Protein AF-A0A0C5BPY1-F1 (afdb_monomer)

Structure (mmCIF, N/CA/C/O backbone):
data_AF-A0A0C5BPY1-F1
#
_entry.id   AF-A0A0C5BPY1-F1
#
loop_
_atom_site.group_PDB
_atom_site.id
_atom_site.type_symbol
_atom_site.label_atom_id
_atom_site.label_alt_id
_atom_site.label_comp_id
_atom_site.label_asym_id
_atom_site.label_entity_id
_atom_site.label_seq_id
_atom_site.pdbx_PDB_ins_code
_atom_site.Cartn_x
_atom_site.Cartn_y
_atom_site.Cartn_z
_atom_site.occupancy
_atom_site.B_iso_or_equiv
_atom_site.auth_seq_id
_atom_site.auth_comp_id
_atom_site.auth_asym_id
_atom_site.auth_atom_id
_atom_site.pdbx_PDB_model_num
ATOM 1 N N . MET A 1 1 ? -47.887 46.475 10.737 1.00 38.59 1 MET A N 1
ATOM 2 C CA . MET A 1 1 ? -47.738 45.071 10.310 1.00 38.59 1 MET A CA 1
ATOM 3 C C . MET A 1 1 ? -46.707 45.060 9.201 1.00 38.59 1 MET A C 1
ATOM 5 O O . MET A 1 1 ? -46.995 45.594 8.141 1.00 38.59 1 MET A O 1
ATOM 9 N N . ALA A 1 2 ? -45.508 44.557 9.476 1.00 31.58 2 ALA A N 1
ATOM 10 C CA . ALA A 1 2 ? -44.483 44.306 8.471 1.00 31.58 2 ALA A CA 1
ATOM 11 C C . ALA A 1 2 ? -44.127 42.822 8.598 1.00 31.58 2 ALA A C 1
ATOM 13 O O . ALA A 1 2 ? -43.714 42.392 9.674 1.00 31.58 2 ALA A O 1
ATOM 14 N N . LEU A 1 3 ? -44.407 42.041 7.552 1.00 34.41 3 LEU A N 1
ATOM 15 C CA . LEU A 1 3 ? -43.978 40.650 7.454 1.00 34.41 3 LEU A CA 1
ATOM 16 C C . LEU A 1 3 ? -42.516 40.640 7.002 1.00 34.41 3 LEU A C 1
ATOM 18 O O . LEU A 1 3 ? -42.200 41.156 5.934 1.00 34.41 3 LEU A O 1
ATOM 22 N N . SER A 1 4 ? -41.654 40.059 7.832 1.00 26.66 4 SER A N 1
ATOM 23 C CA . SER A 1 4 ? -40.285 39.687 7.483 1.00 26.66 4 SER A CA 1
ATOM 24 C C . SER A 1 4 ? -40.330 38.291 6.860 1.00 26.66 4 SER A C 1
ATOM 26 O O . SER A 1 4 ? -40.729 37.345 7.538 1.00 26.66 4 SER A O 1
ATOM 28 N N . LEU A 1 5 ? -39.994 38.166 5.573 1.00 32.81 5 LEU A N 1
ATOM 29 C CA . LEU A 1 5 ? -39.739 36.870 4.941 1.00 32.81 5 LEU A CA 1
ATOM 30 C C . LEU A 1 5 ? -38.282 36.486 5.221 1.00 32.81 5 LEU A C 1
ATOM 32 O O . LEU A 1 5 ? -37.370 37.124 4.704 1.00 32.81 5 LEU A O 1
ATOM 36 N N . MET A 1 6 ? -38.076 35.444 6.025 1.00 31.25 6 MET A N 1
ATOM 37 C CA . MET A 1 6 ? -36.808 34.719 6.081 1.00 31.25 6 MET A CA 1
ATOM 38 C C . MET A 1 6 ? -36.801 33.696 4.944 1.00 31.25 6 MET A C 1
ATOM 40 O O . MET A 1 6 ? -37.563 32.733 4.975 1.00 31.25 6 MET A O 1
ATOM 44 N N . PHE A 1 7 ? -35.959 33.925 3.939 1.00 30.78 7 PHE A N 1
ATOM 45 C CA . PHE A 1 7 ? -35.533 32.883 3.013 1.00 30.78 7 PHE A CA 1
ATOM 46 C C . PHE A 1 7 ? -34.360 32.150 3.664 1.00 30.78 7 PHE A C 1
ATOM 48 O O . PHE A 1 7 ? -33.300 32.735 3.867 1.00 30.78 7 PHE A O 1
ATOM 55 N N . SER A 1 8 ? -34.579 30.893 4.035 1.00 26.50 8 SER A N 1
ATOM 56 C CA . SER A 1 8 ? -33.517 29.939 4.345 1.00 26.50 8 SER A CA 1
ATOM 57 C C . SER A 1 8 ? -33.276 29.150 3.065 1.00 26.50 8 SER A C 1
ATOM 59 O O . SER A 1 8 ? -34.179 28.461 2.591 1.00 26.50 8 SER A O 1
ATOM 61 N N . PHE A 1 9 ? -32.101 29.330 2.471 1.00 28.27 9 PHE A N 1
ATOM 62 C CA . PHE A 1 9 ? -31.592 28.418 1.455 1.00 28.27 9 PHE A CA 1
ATOM 63 C C . PHE A 1 9 ? -30.786 27.333 2.179 1.00 28.27 9 PHE A C 1
ATOM 65 O O . PHE A 1 9 ? -29.985 27.687 3.048 1.00 28.27 9 PHE A O 1
ATOM 72 N N . PRO A 1 10 ? -31.000 26.042 1.882 1.00 35.25 10 PRO A N 1
ATOM 73 C CA . PRO A 1 10 ? -30.037 25.018 2.248 1.00 35.25 10 PRO A CA 1
ATOM 74 C C . PRO A 1 10 ? -28.766 25.270 1.432 1.00 35.25 10 PRO A C 1
ATOM 76 O O . PRO A 1 10 ? -28.811 25.312 0.204 1.00 35.25 10 PRO A O 1
ATOM 79 N N . VAL A 1 11 ? -27.661 25.514 2.129 1.00 33.50 11 VAL A N 1
ATOM 80 C CA . VAL A 1 11 ? -26.322 25.425 1.549 1.00 33.50 11 VAL A CA 1
ATOM 81 C C . VAL A 1 11 ? -26.076 23.932 1.358 1.00 33.50 11 VAL A C 1
ATOM 83 O O . VAL A 1 11 ? -26.090 23.187 2.336 1.00 33.50 11 VAL A O 1
ATOM 86 N N . ALA A 1 12 ? -25.994 23.493 0.105 1.00 34.47 12 ALA A N 1
ATOM 87 C CA . ALA A 1 12 ? -25.448 22.188 -0.227 1.00 34.47 12 ALA A CA 1
ATOM 88 C C . ALA A 1 12 ? -23.932 22.305 -0.049 1.00 34.47 12 ALA A C 1
ATOM 90 O O . ALA A 1 12 ? -23.324 23.183 -0.658 1.00 34.47 12 ALA A O 1
ATOM 91 N N . PHE A 1 13 ? -23.372 21.501 0.848 1.00 32.28 13 PHE A N 1
ATOM 92 C CA . PHE A 1 13 ? -21.936 21.276 0.913 1.00 32.28 13 PHE A CA 1
ATOM 93 C C . PHE A 1 13 ? -21.624 20.340 -0.255 1.00 32.28 13 PHE A C 1
ATOM 95 O O . PHE A 1 13 ? -22.200 19.256 -0.333 1.00 32.28 13 PHE A O 1
ATOM 102 N N . ALA A 1 14 ? -20.874 20.839 -1.233 1.00 40.19 14 ALA A N 1
ATOM 103 C CA . ALA A 1 14 ? -20.184 19.991 -2.186 1.00 40.19 14 ALA A CA 1
ATOM 104 C C . ALA A 1 14 ? -18.880 19.616 -1.481 1.00 40.19 14 ALA A C 1
ATOM 106 O O . ALA A 1 14 ? -18.061 20.496 -1.229 1.00 40.19 14 ALA A O 1
ATOM 107 N N . ASP A 1 15 ? -18.773 18.366 -1.047 1.00 42.47 15 ASP A N 1
ATOM 108 C CA . ASP A 1 15 ? -17.532 17.811 -0.516 1.00 42.47 15 ASP A CA 1
ATOM 109 C C . ASP A 1 15 ? -16.604 17.580 -1.718 1.00 42.47 15 ASP A C 1
ATOM 111 O O . ASP A 1 15 ? -16.732 16.588 -2.427 1.00 42.47 15 ASP A O 1
ATOM 115 N N . SER A 1 16 ? -15.756 18.566 -2.010 1.00 46.69 16 SER A N 1
ATOM 116 C CA . SER A 1 16 ? -14.678 18.491 -3.003 1.00 46.69 16 SER A CA 1
ATOM 117 C C . SER A 1 16 ? -13.394 18.886 -2.282 1.00 46.69 16 SER A C 1
ATOM 119 O O . SER A 1 16 ? -12.897 19.996 -2.431 1.00 46.69 16 SER A O 1
ATOM 121 N N . ASP A 1 17 ? -12.927 18.008 -1.393 1.00 58.78 17 ASP A N 1
ATOM 122 C CA . ASP A 1 17 ? -11.693 18.192 -0.614 1.00 58.78 17 ASP A CA 1
ATOM 123 C C . ASP A 1 17 ? -10.445 17.744 -1.411 1.00 58.78 17 ASP A C 1
ATOM 125 O O . ASP A 1 17 ? -9.445 17.319 -0.830 1.00 58.78 17 ASP A O 1
ATOM 129 N N . GLU A 1 18 ? -10.478 17.823 -2.742 1.00 72.00 18 GLU A N 1
ATOM 130 C CA . GLU A 1 18 ? -9.309 17.550 -3.579 1.00 72.00 18 GLU A CA 1
ATOM 131 C C . GLU A 1 18 ? -8.414 18.795 -3.573 1.00 72.00 18 GLU A C 1
ATOM 133 O O . GLU A 1 18 ? -8.745 19.849 -4.115 1.00 72.00 18 GLU A O 1
ATOM 138 N N . ARG A 1 19 ? -7.298 18.704 -2.843 1.00 86.69 19 ARG A N 1
ATOM 139 C CA . ARG A 1 19 ? -6.237 19.712 -2.841 1.00 86.69 19 ARG A CA 1
ATOM 140 C C . ARG A 1 19 ? -4.987 19.083 -3.414 1.00 86.69 19 ARG A C 1
ATOM 142 O O . ARG A 1 19 ? -4.428 18.184 -2.789 1.00 86.69 19 ARG A O 1
ATOM 149 N N . GLU A 1 20 ? -4.533 19.587 -4.550 1.00 87.81 20 GLU A N 1
ATOM 150 C CA . GLU A 1 20 ? -3.336 19.092 -5.222 1.00 87.81 20 GLU A CA 1
ATOM 151 C C . GLU A 1 20 ? -2.442 20.261 -5.645 1.00 87.81 20 GLU A C 1
ATOM 153 O O . GLU A 1 20 ? -2.911 21.312 -6.093 1.00 87.81 20 GLU A O 1
ATOM 158 N N . VAL A 1 21 ? -1.133 20.096 -5.444 1.00 91.00 21 VAL A N 1
ATOM 159 C CA . VAL A 1 21 ? -0.107 21.050 -5.870 1.00 91.00 21 VAL A CA 1
ATOM 160 C C . VAL A 1 21 ? 0.923 20.284 -6.685 1.00 91.00 21 VAL A C 1
ATOM 162 O O . VAL A 1 21 ? 1.671 19.475 -6.140 1.00 91.00 21 VAL A O 1
ATOM 165 N N . GLU A 1 22 ? 0.976 20.576 -7.979 1.00 91.50 22 GLU A N 1
ATOM 166 C CA . GLU A 1 22 ? 1.910 19.981 -8.931 1.00 91.50 22 GLU A CA 1
ATOM 167 C C . GLU A 1 22 ? 2.953 21.040 -9.318 1.00 91.50 22 GLU A C 1
ATOM 169 O O . GLU A 1 22 ? 2.608 22.153 -9.742 1.00 91.50 22 GLU A O 1
ATOM 174 N N . ILE A 1 23 ? 4.236 20.715 -9.131 1.00 91.12 23 ILE A N 1
ATOM 175 C CA . ILE A 1 23 ? 5.358 21.583 -9.507 1.00 91.12 23 ILE A CA 1
ATOM 176 C C . ILE A 1 23 ? 6.292 20.812 -10.433 1.00 91.12 23 ILE A C 1
ATOM 178 O O . ILE A 1 23 ? 6.951 19.866 -10.009 1.00 91.12 23 ILE A O 1
ATOM 182 N N . GLU A 1 24 ? 6.384 21.279 -11.674 1.00 89.25 24 GLU A N 1
ATOM 183 C CA . GLU A 1 24 ? 7.277 20.738 -12.697 1.00 89.25 24 GLU A CA 1
ATOM 184 C C . GLU A 1 24 ? 8.431 21.723 -12.928 1.00 89.25 24 GLU A C 1
ATOM 186 O O . GLU A 1 24 ? 8.201 22.917 -13.157 1.00 89.25 24 GLU A O 1
ATOM 191 N N . ILE A 1 25 ? 9.679 21.255 -12.837 1.00 87.25 25 ILE A N 1
ATOM 192 C CA . ILE A 1 25 ? 10.879 22.082 -13.049 1.00 87.25 25 ILE A CA 1
ATOM 193 C C . ILE A 1 25 ? 11.604 21.617 -14.315 1.00 87.25 25 ILE A C 1
ATOM 195 O O . ILE A 1 25 ? 12.097 20.495 -14.370 1.00 87.25 25 ILE A O 1
ATOM 199 N N . GLU A 1 26 ? 11.726 22.511 -15.301 1.00 86.81 26 GLU A N 1
ATOM 200 C CA . GLU A 1 26 ? 12.421 22.263 -16.572 1.00 86.81 26 GLU A CA 1
ATOM 201 C C . GLU A 1 26 ? 13.283 23.483 -16.953 1.00 86.81 26 GLU A C 1
ATOM 203 O O . GLU A 1 26 ? 12.820 24.627 -16.953 1.00 86.81 26 GLU A O 1
ATOM 208 N N . ASP A 1 27 ? 14.567 23.262 -17.260 1.00 87.06 27 ASP A N 1
ATOM 209 C CA . ASP A 1 27 ? 15.514 24.292 -17.728 1.00 87.06 27 ASP A CA 1
ATOM 210 C C . ASP A 1 27 ? 15.576 25.575 -16.856 1.00 87.06 27 ASP A C 1
ATOM 212 O O . ASP A 1 27 ? 15.760 26.698 -17.346 1.00 87.06 27 ASP A O 1
ATOM 216 N N . GLY A 1 28 ? 15.420 25.434 -15.534 1.00 86.69 28 GLY A N 1
ATOM 217 C CA . GLY A 1 28 ? 15.429 26.559 -14.587 1.00 86.69 28 GLY A CA 1
ATOM 218 C C . GLY A 1 28 ? 14.142 27.397 -14.574 1.00 86.69 28 GLY A C 1
ATOM 219 O O . GLY A 1 28 ? 14.124 28.502 -14.017 1.00 86.69 28 GLY A O 1
ATOM 220 N N . VAL A 1 29 ? 13.072 26.895 -15.191 1.00 87.75 29 VAL A N 1
ATOM 221 C CA . VAL A 1 29 ? 11.713 27.434 -15.132 1.00 87.75 29 VAL A CA 1
ATOM 222 C C . VAL A 1 29 ? 10.832 26.423 -14.405 1.00 87.75 29 VAL A C 1
ATOM 224 O O . VAL A 1 29 ? 10.862 25.240 -14.714 1.00 87.75 29 VAL A O 1
ATOM 227 N N . SER A 1 30 ? 10.035 26.892 -13.452 1.00 93.56 30 SER A N 1
ATOM 228 C CA . SER A 1 30 ? 9.023 26.079 -12.777 1.00 93.56 30 SER A CA 1
ATOM 229 C C . SER A 1 30 ? 7.634 26.400 -13.312 1.00 93.56 30 SER A C 1
ATOM 231 O O . SER A 1 30 ? 7.277 27.573 -13.473 1.00 93.56 30 SER A O 1
ATOM 233 N N . GLU A 1 31 ? 6.850 25.367 -13.588 1.00 95.12 31 GLU A N 1
ATOM 234 C CA . GLU A 1 31 ? 5.422 25.425 -13.879 1.00 95.12 31 GLU A CA 1
ATOM 235 C C . GLU A 1 31 ? 4.657 24.899 -12.667 1.00 95.12 31 GLU A C 1
ATOM 237 O O . GLU A 1 31 ? 4.945 23.824 -12.157 1.00 95.12 31 GLU A O 1
ATOM 242 N N . ILE A 1 32 ? 3.735 25.713 -12.157 1.00 94.44 32 ILE A N 1
ATOM 243 C CA . ILE A 1 32 ? 2.997 25.436 -10.929 1.00 94.44 32 ILE A CA 1
ATOM 244 C C . ILE A 1 32 ? 1.515 25.362 -11.274 1.00 94.44 32 ILE A C 1
ATOM 246 O O . ILE A 1 32 ? 0.968 26.343 -11.797 1.00 94.44 32 ILE A O 1
ATOM 250 N N . LYS A 1 33 ? 0.879 24.235 -10.936 1.00 94.88 33 LYS A N 1
ATOM 251 C CA . LYS A 1 33 ? -0.574 24.033 -10.984 1.00 94.88 33 LYS A CA 1
ATOM 252 C C . LYS A 1 33 ? -1.091 23.722 -9.585 1.00 94.88 33 LYS A C 1
ATOM 254 O O . LYS A 1 33 ? -0.516 22.910 -8.869 1.00 94.88 33 LYS A O 1
ATOM 259 N N . ILE A 1 34 ? -2.136 24.427 -9.169 1.00 93.06 34 ILE A N 1
ATOM 260 C CA . ILE A 1 34 ? -2.720 24.293 -7.833 1.00 93.06 34 ILE A CA 1
ATOM 261 C C . ILE A 1 34 ? -4.223 24.197 -7.983 1.00 93.06 34 ILE A C 1
ATOM 263 O O . ILE A 1 34 ? -4.839 25.126 -8.510 1.00 93.06 34 ILE A O 1
ATOM 267 N N . GLU A 1 35 ? -4.790 23.130 -7.446 1.00 91.44 35 GLU A N 1
ATOM 268 C CA . GLU A 1 35 ? -6.220 22.976 -7.230 1.00 91.44 35 GLU A CA 1
ATOM 269 C C . GLU A 1 35 ? -6.473 23.091 -5.726 1.00 91.44 35 GLU A C 1
ATOM 271 O O . GLU A 1 35 ? -5.928 22.331 -4.922 1.00 91.44 35 GLU A O 1
ATOM 276 N N . TRP A 1 36 ? -7.197 24.136 -5.319 1.00 89.75 36 TRP A N 1
ATOM 277 C CA . TRP A 1 36 ? -7.443 24.425 -3.911 1.00 89.75 36 TRP A CA 1
ATOM 278 C C . TRP A 1 36 ? -8.901 24.812 -3.675 1.00 89.75 36 TRP A C 1
ATOM 280 O O . TRP A 1 36 ? -9.318 25.939 -3.957 1.00 89.75 36 TRP A O 1
ATOM 290 N N . ASP A 1 37 ? -9.651 23.894 -3.067 1.00 88.00 37 ASP A N 1
ATOM 291 C CA . ASP A 1 37 ? -11.092 24.009 -2.840 1.00 88.00 37 ASP A CA 1
ATOM 292 C C . ASP A 1 37 ? -11.852 24.175 -4.186 1.00 88.00 37 ASP A C 1
ATOM 294 O O . ASP A 1 37 ? -11.962 23.218 -4.938 1.00 88.00 37 ASP A O 1
ATOM 298 N N . ASP A 1 38 ? -12.353 25.372 -4.520 1.00 87.69 38 ASP A N 1
ATOM 299 C CA . ASP A 1 38 ? -13.043 25.665 -5.799 1.00 87.69 38 ASP A CA 1
ATOM 300 C C . ASP A 1 38 ? -12.177 26.509 -6.769 1.00 87.69 38 ASP A C 1
ATOM 302 O O . ASP A 1 38 ? -12.670 26.986 -7.800 1.00 87.69 38 ASP A O 1
ATOM 306 N N . ASP A 1 39 ? -10.918 26.787 -6.411 1.00 89.88 39 ASP A N 1
ATOM 307 C CA . ASP A 1 39 ? -10.029 27.677 -7.158 1.00 89.88 39 ASP A CA 1
ATOM 308 C C . ASP A 1 39 ? -8.869 26.907 -7.814 1.00 89.88 39 ASP A C 1
ATOM 310 O O . ASP A 1 39 ? -8.131 26.175 -7.157 1.00 89.88 39 ASP A O 1
ATOM 314 N N . GLU A 1 40 ? -8.645 27.171 -9.103 1.00 92.81 40 GLU A N 1
ATOM 315 C CA . GLU A 1 40 ? -7.497 26.672 -9.870 1.00 92.81 40 GLU A CA 1
ATOM 316 C C . GLU A 1 40 ? -6.495 27.808 -10.147 1.00 92.81 40 GLU A C 1
ATOM 318 O O . GLU A 1 40 ? -6.864 28.901 -10.605 1.00 92.81 40 GLU A O 1
ATOM 323 N N . TYR A 1 41 ? -5.206 27.550 -9.918 1.00 94.50 41 TYR A N 1
ATOM 324 C CA . TYR A 1 41 ? -4.113 28.473 -10.221 1.00 94.50 41 TYR A CA 1
ATOM 325 C C . TYR A 1 41 ? -3.070 27.805 -11.112 1.00 94.50 41 TYR A C 1
ATOM 327 O O . TYR A 1 41 ? -2.542 26.754 -10.777 1.00 94.50 41 TYR A O 1
ATOM 335 N N . GLU A 1 42 ? -2.695 28.480 -12.198 1.00 95.44 42 GLU A N 1
ATOM 336 C CA . GLU A 1 42 ? -1.622 28.046 -13.096 1.00 95.44 42 GLU A CA 1
ATOM 337 C C . GLU A 1 42 ? -0.688 29.226 -13.386 1.00 95.44 42 GLU A C 1
ATOM 339 O O . GLU A 1 42 ? -1.122 30.303 -13.824 1.00 95.44 42 GLU A O 1
ATOM 344 N N . PHE A 1 43 ? 0.607 29.067 -13.113 1.00 96.75 43 PHE A N 1
ATOM 345 C CA . PHE A 1 43 ? 1.608 30.073 -13.462 1.00 96.75 43 PHE A CA 1
ATOM 346 C C . PHE A 1 43 ? 3.026 29.505 -13.537 1.00 96.75 43 PHE A C 1
ATOM 348 O O . PHE A 1 43 ? 3.350 28.502 -12.920 1.00 96.75 43 PHE A O 1
ATOM 355 N N . LYS A 1 44 ? 3.902 30.224 -14.253 1.00 96.31 44 LYS A N 1
ATOM 356 C CA . LYS A 1 44 ? 5.328 29.895 -14.365 1.00 96.31 44 LYS A CA 1
ATOM 357 C C . LYS A 1 44 ? 6.208 30.862 -13.573 1.00 96.31 44 LYS A C 1
ATOM 359 O O . LYS A 1 44 ? 5.918 32.069 -13.534 1.00 96.31 44 LYS A O 1
ATOM 364 N N . LEU A 1 45 ? 7.296 30.364 -12.992 1.00 95.06 45 LEU A N 1
ATOM 365 C CA . LEU A 1 45 ? 8.340 31.147 -12.327 1.00 95.06 45 LEU A CA 1
ATOM 366 C C . LEU A 1 45 ? 9.704 30.871 -12.971 1.00 95.06 45 LEU A C 1
ATOM 368 O O . LEU A 1 45 ? 10.002 29.763 -13.387 1.00 95.06 45 LEU A O 1
ATOM 372 N N . ALA A 1 46 ? 10.547 31.900 -13.068 1.00 95.44 46 ALA A N 1
ATOM 373 C CA . ALA A 1 46 ? 11.909 31.779 -13.600 1.00 95.44 46 ALA A CA 1
ATOM 374 C C . ALA A 1 46 ? 12.906 31.471 -12.469 1.00 95.44 46 ALA A C 1
ATOM 376 O O . ALA A 1 46 ? 13.844 32.236 -12.240 1.00 95.44 46 ALA A O 1
ATOM 377 N N . THR A 1 47 ? 12.613 30.422 -11.706 1.00 92.56 47 THR A N 1
ATOM 378 C CA . THR A 1 47 ? 13.451 29.899 -10.625 1.00 92.56 47 THR A CA 1
ATOM 379 C C . THR A 1 47 ? 13.220 28.394 -10.497 1.00 92.56 47 THR A C 1
ATOM 381 O O . THR A 1 47 ? 12.134 27.903 -10.817 1.00 92.56 47 THR A O 1
ATOM 384 N N . SER A 1 48 ? 14.245 27.686 -10.035 1.00 91.38 48 SER A N 1
ATOM 385 C CA . SER A 1 48 ? 14.219 26.266 -9.670 1.00 91.38 48 SER A CA 1
ATOM 386 C C . SER A 1 48 ? 14.434 26.055 -8.166 1.00 91.38 48 SER A C 1
ATOM 388 O O . SER A 1 48 ? 14.529 24.921 -7.712 1.00 91.38 48 SER A O 1
ATOM 390 N N . ASP A 1 49 ? 14.566 27.134 -7.388 1.00 94.44 49 ASP A N 1
ATOM 391 C CA . ASP A 1 49 ? 14.718 27.057 -5.936 1.00 94.44 49 ASP A CA 1
ATOM 392 C C . ASP A 1 49 ? 13.345 26.798 -5.298 1.00 94.44 49 ASP A C 1
ATOM 394 O O . ASP A 1 49 ? 12.442 27.631 -5.388 1.00 94.44 49 ASP A O 1
ATOM 398 N N . ILE A 1 50 ? 13.180 25.626 -4.678 1.00 92.62 50 ILE A N 1
ATOM 399 C CA . ILE A 1 50 ? 11.904 25.174 -4.104 1.00 92.62 50 ILE A CA 1
ATOM 400 C C . ILE A 1 50 ? 11.402 26.141 -3.026 1.00 92.62 50 ILE A C 1
ATOM 402 O O . ILE A 1 50 ? 10.212 26.455 -2.994 1.00 92.62 50 ILE A O 1
ATOM 406 N N . ASP A 1 51 ? 12.283 26.659 -2.167 1.00 94.69 51 ASP A N 1
ATOM 407 C CA . ASP A 1 51 ? 11.878 27.589 -1.111 1.00 94.69 51 ASP A CA 1
ATOM 408 C C . ASP A 1 51 ? 11.388 28.916 -1.716 1.00 94.69 51 ASP A C 1
ATOM 410 O O . ASP A 1 51 ? 10.370 29.462 -1.282 1.00 94.69 51 ASP A O 1
ATOM 414 N N . GLU A 1 52 ? 12.048 29.406 -2.771 1.00 95.62 52 GLU A N 1
ATOM 415 C CA . GLU A 1 52 ? 11.597 30.588 -3.513 1.00 95.62 52 GLU A CA 1
ATOM 416 C C . GLU A 1 52 ? 10.253 30.349 -4.226 1.00 95.62 52 GLU A C 1
ATOM 418 O O . GLU A 1 52 ? 9.373 31.218 -4.198 1.00 95.62 52 GLU A O 1
ATOM 423 N N . ILE A 1 53 ? 10.067 29.177 -4.840 1.00 95.94 53 ILE A N 1
ATOM 424 C CA . ILE A 1 53 ? 8.814 28.791 -5.502 1.00 95.94 53 ILE A CA 1
ATOM 425 C C . ILE A 1 53 ? 7.663 28.778 -4.491 1.00 95.94 53 ILE A C 1
ATOM 427 O O . ILE A 1 53 ? 6.614 29.380 -4.748 1.00 95.94 53 ILE A O 1
ATOM 431 N N . LEU A 1 54 ? 7.858 28.155 -3.326 1.00 94.62 54 LEU A N 1
ATOM 432 C CA . LEU A 1 54 ? 6.850 28.076 -2.269 1.00 94.62 54 LEU A CA 1
ATOM 433 C C . LEU A 1 54 ? 6.504 29.456 -1.696 1.00 94.62 54 LEU A C 1
ATOM 435 O O . LEU A 1 54 ? 5.323 29.777 -1.535 1.00 94.62 54 LEU A O 1
ATOM 439 N N . ASP A 1 55 ? 7.503 30.303 -1.445 1.00 96.38 55 ASP A N 1
ATOM 440 C CA . ASP A 1 55 ? 7.297 31.666 -0.947 1.00 96.38 55 ASP A CA 1
ATOM 441 C C . ASP A 1 55 ? 6.495 32.523 -1.939 1.00 96.38 55 ASP A C 1
ATOM 443 O O . ASP A 1 55 ? 5.554 33.232 -1.556 1.00 96.38 55 ASP A O 1
ATOM 447 N N . ILE A 1 56 ? 6.838 32.462 -3.232 1.00 94.31 56 ILE A N 1
ATOM 448 C CA . ILE A 1 56 ? 6.123 33.207 -4.276 1.00 94.31 56 ILE A CA 1
ATOM 449 C C . ILE A 1 56 ? 4.698 32.677 -4.436 1.00 94.31 56 ILE A C 1
ATOM 451 O O . ILE A 1 56 ? 3.766 33.470 -4.608 1.00 94.31 56 ILE A O 1
ATOM 455 N N . THR A 1 57 ? 4.525 31.360 -4.374 1.00 93.81 57 THR A N 1
ATOM 456 C CA . THR A 1 57 ? 3.223 30.704 -4.484 1.00 93.81 57 THR A CA 1
ATOM 457 C C . THR A 1 57 ? 2.315 31.112 -3.335 1.00 93.81 57 THR A C 1
ATOM 459 O O . THR A 1 57 ? 1.239 31.655 -3.582 1.00 93.81 57 THR A O 1
ATOM 462 N N . SER A 1 58 ? 2.799 31.000 -2.098 1.00 96.19 58 SER A N 1
ATOM 463 C CA . SER A 1 58 ? 2.108 31.455 -0.888 1.00 96.19 58 SER A CA 1
ATOM 464 C C . SER A 1 58 ? 1.694 32.923 -0.971 1.00 96.19 58 SER A C 1
ATOM 466 O O . SER A 1 58 ? 0.557 33.291 -0.667 1.00 96.19 58 SER A O 1
ATOM 468 N N . LEU A 1 59 ? 2.582 33.782 -1.479 1.00 96.25 59 LEU A N 1
ATOM 469 C CA . LEU A 1 59 ? 2.277 35.195 -1.676 1.00 96.25 59 LEU A CA 1
ATOM 470 C C . LEU A 1 59 ? 1.175 35.435 -2.726 1.00 96.25 59 LEU A C 1
ATOM 472 O O . LEU A 1 59 ? 0.425 36.407 -2.600 1.00 96.25 59 LEU A O 1
ATOM 476 N N . ARG A 1 60 ? 1.096 34.607 -3.776 1.00 95.25 60 ARG A N 1
ATOM 477 C CA . ARG A 1 60 ? 0.132 34.763 -4.879 1.00 95.25 60 ARG A CA 1
ATOM 478 C C . ARG A 1 60 ? -1.242 34.193 -4.562 1.00 95.25 60 ARG A C 1
ATOM 480 O O . ARG A 1 60 ? -2.232 34.861 -4.853 1.00 95.25 60 ARG A O 1
ATOM 487 N N . THR A 1 61 ? -1.293 32.991 -4.003 1.00 94.00 61 THR A N 1
ATOM 488 C CA . THR A 1 61 ? -2.539 32.265 -3.722 1.00 94.00 61 THR A CA 1
ATOM 489 C C . THR A 1 61 ? -3.085 32.584 -2.331 1.00 94.00 61 THR A C 1
ATOM 491 O O . THR A 1 61 ? -4.285 32.496 -2.097 1.00 94.00 61 THR A O 1
ATOM 494 N N . GLY A 1 62 ? -2.223 33.018 -1.404 1.00 95.00 62 GLY A N 1
ATOM 495 C CA . GLY A 1 62 ? -2.567 33.206 0.006 1.00 95.00 62 GLY A CA 1
ATOM 496 C C . GLY A 1 62 ? -2.533 31.913 0.828 1.00 95.00 62 GLY A C 1
ATOM 497 O O . GLY A 1 62 ? -2.899 31.949 2.005 1.00 95.00 62 GLY A O 1
ATOM 498 N N . ILE A 1 63 ? -2.096 30.800 0.233 1.00 93.94 63 ILE A N 1
ATOM 499 C CA . ILE A 1 63 ? -1.958 29.497 0.892 1.00 93.94 63 ILE A CA 1
ATOM 500 C C . ILE A 1 63 ? -0.662 29.497 1.720 1.00 93.94 63 ILE A C 1
ATOM 502 O O . ILE A 1 63 ? 0.385 29.878 1.204 1.00 93.94 63 ILE A O 1
ATOM 506 N N . PRO A 1 64 ? -0.681 29.102 3.004 1.00 95.69 64 PRO A N 1
ATOM 507 C CA . PRO A 1 64 ? 0.534 29.065 3.813 1.00 95.69 64 PRO A CA 1
ATOM 508 C C . PRO A 1 64 ? 1.533 28.028 3.280 1.00 95.69 64 PRO A C 1
ATOM 510 O O . PRO A 1 64 ? 1.145 26.939 2.869 1.00 95.69 64 PRO A O 1
ATOM 513 N N . VAL A 1 65 ? 2.827 28.357 3.354 1.00 94.00 65 VAL A N 1
ATOM 514 C CA . VAL A 1 65 ? 3.927 27.499 2.867 1.00 94.00 65 VAL A CA 1
ATOM 515 C C . VAL A 1 65 ? 3.887 26.104 3.490 1.00 94.00 65 VAL A C 1
ATOM 517 O O . VAL A 1 65 ? 4.100 25.127 2.783 1.00 94.00 65 VAL A O 1
ATOM 520 N N . ASP A 1 66 ? 3.561 26.007 4.782 1.00 90.81 66 ASP A N 1
ATOM 521 C CA . ASP A 1 66 ? 3.453 24.721 5.478 1.00 90.81 66 ASP A CA 1
ATOM 522 C C . ASP A 1 66 ? 2.414 23.810 4.804 1.00 90.81 66 ASP A C 1
ATOM 524 O O . ASP A 1 66 ? 2.695 22.651 4.536 1.00 90.81 66 ASP A O 1
ATOM 528 N N . SER A 1 67 ? 1.250 24.353 4.431 1.00 92.00 67 SER A N 1
ATOM 529 C CA . SER A 1 67 ? 0.216 23.567 3.755 1.00 92.00 67 SER A CA 1
ATOM 530 C C . SER A 1 67 ? 0.560 23.231 2.313 1.00 92.00 67 SER A C 1
ATOM 532 O O . SER A 1 67 ? 0.131 22.188 1.847 1.00 92.00 67 SER A O 1
ATOM 534 N N . LEU A 1 68 ? 1.315 24.086 1.613 1.00 92.12 68 LEU A N 1
ATOM 535 C CA . LEU A 1 68 ? 1.817 23.754 0.278 1.00 92.12 68 LEU A CA 1
ATOM 536 C C . LEU A 1 68 ? 2.782 22.566 0.345 1.00 92.12 68 LEU A C 1
ATOM 538 O O . LEU A 1 68 ? 2.697 21.687 -0.496 1.00 92.12 68 LEU A O 1
ATOM 542 N N . ARG A 1 69 ? 3.656 22.505 1.359 1.00 89.50 69 ARG A N 1
ATOM 543 C CA . ARG A 1 69 ? 4.602 21.390 1.535 1.00 89.50 69 ARG A CA 1
ATOM 544 C C . ARG A 1 69 ? 3.917 20.059 1.817 1.00 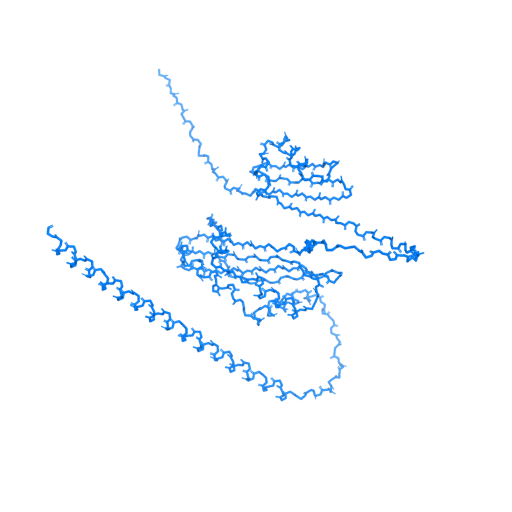89.50 69 ARG A C 1
ATOM 546 O O . ARG A 1 69 ? 4.386 19.043 1.327 1.00 89.50 69 ARG A O 1
ATOM 553 N N . ASP A 1 70 ? 2.833 20.073 2.586 1.00 86.12 70 ASP A N 1
ATOM 554 C CA . ASP A 1 70 ? 2.129 18.848 2.983 1.00 86.12 70 ASP A CA 1
ATOM 555 C C . ASP A 1 70 ? 1.430 18.137 1.807 1.00 86.12 70 ASP A C 1
ATOM 557 O O . ASP A 1 70 ? 1.121 16.953 1.916 1.00 86.12 70 ASP A O 1
ATOM 561 N N . ILE A 1 71 ? 1.155 18.847 0.704 1.00 87.50 71 ILE A N 1
ATOM 562 C CA . ILE A 1 71 ? 0.379 18.332 -0.442 1.00 87.50 71 ILE A CA 1
ATOM 563 C C . ILE A 1 71 ? 1.118 18.427 -1.785 1.00 87.50 71 ILE A C 1
ATOM 565 O O . ILE A 1 71 ? 0.524 18.175 -2.831 1.00 87.50 71 ILE A O 1
ATOM 569 N N . MET A 1 72 ? 2.378 18.862 -1.777 1.00 87.69 72 MET A N 1
ATOM 570 C CA . MET A 1 72 ? 3.154 19.089 -2.994 1.00 87.69 72 MET A CA 1
ATOM 571 C C . MET A 1 72 ? 3.702 17.776 -3.549 1.00 87.69 72 MET A C 1
ATOM 573 O O . MET A 1 72 ? 4.415 17.063 -2.847 1.00 87.69 72 MET A O 1
ATOM 577 N N . LYS A 1 73 ? 3.448 17.536 -4.837 1.00 84.00 73 LYS A N 1
ATOM 578 C CA . LYS A 1 73 ? 4.166 16.564 -5.669 1.00 84.00 73 LYS A CA 1
ATOM 579 C C . LYS A 1 73 ? 5.194 17.309 -6.521 1.00 84.00 73 LYS A C 1
ATOM 581 O O . LYS A 1 73 ? 4.877 18.340 -7.124 1.00 84.00 73 LYS A O 1
ATOM 586 N N . LEU A 1 74 ? 6.438 16.834 -6.520 1.00 80.56 74 LEU A N 1
ATOM 587 C CA . LEU A 1 74 ? 7.553 17.457 -7.232 1.00 80.56 74 LEU A CA 1
ATOM 588 C C . LEU A 1 74 ? 8.059 16.513 -8.321 1.00 80.56 74 LEU A C 1
ATOM 590 O O . LEU A 1 74 ? 8.610 15.464 -8.004 1.00 80.56 74 LEU A O 1
ATOM 594 N N . GLU A 1 75 ? 7.959 16.939 -9.577 1.00 71.50 75 GLU A N 1
ATOM 595 C CA . GLU A 1 75 ? 8.618 16.275 -10.701 1.00 71.50 75 GLU A CA 1
ATOM 596 C C . GLU A 1 75 ? 9.804 17.124 -11.176 1.00 71.50 75 GLU A C 1
ATOM 598 O O . GLU A 1 75 ? 9.647 18.272 -11.613 1.00 71.50 75 GLU A O 1
ATOM 603 N N . VAL A 1 76 ? 11.012 16.564 -11.101 1.00 75.31 76 VAL A N 1
ATOM 604 C CA . VAL A 1 76 ? 12.230 17.181 -11.644 1.00 75.31 76 VAL A CA 1
ATOM 605 C C . VAL A 1 76 ? 12.617 16.421 -12.906 1.00 75.31 76 VAL A C 1
ATOM 607 O O . VAL A 1 76 ? 13.040 15.270 -12.838 1.00 75.31 76 VAL A O 1
ATOM 610 N N . LYS A 1 77 ? 12.456 17.052 -14.075 1.00 68.00 77 LYS A N 1
ATOM 611 C CA . LYS A 1 77 ? 12.892 16.477 -15.353 1.00 68.00 77 LYS A CA 1
ATOM 612 C C . LYS A 1 77 ? 14.312 16.936 -15.637 1.00 68.00 77 LYS A C 1
ATOM 614 O O . LYS A 1 77 ? 14.530 18.027 -16.166 1.00 68.00 77 LYS A O 1
ATOM 619 N N . ASP A 1 78 ? 15.278 16.097 -15.289 1.00 60.81 78 ASP A N 1
ATOM 620 C CA . ASP A 1 78 ? 16.660 16.331 -15.681 1.00 60.81 78 ASP A CA 1
ATOM 621 C C . ASP A 1 78 ? 16.819 16.069 -17.184 1.00 60.81 78 ASP A C 1
ATOM 623 O O . ASP A 1 78 ? 16.693 14.947 -17.679 1.00 60.81 78 ASP A O 1
ATOM 627 N N . ASN A 1 79 ? 17.084 17.142 -17.935 1.00 52.56 79 ASN A N 1
ATOM 628 C CA . ASN A 1 79 ? 17.536 17.061 -19.320 1.00 52.56 79 ASN A CA 1
ATOM 629 C C . ASN A 1 79 ? 18.967 16.510 -19.321 1.00 52.56 79 ASN A C 1
ATOM 631 O O . ASN A 1 79 ? 19.942 17.264 -19.356 1.00 52.56 79 ASN A O 1
ATOM 635 N N . ASP A 1 80 ? 19.079 15.186 -19.272 1.00 47.44 80 ASP A N 1
ATOM 636 C CA . ASP A 1 80 ? 20.332 14.432 -19.293 1.00 47.44 80 ASP A CA 1
ATOM 637 C C . ASP A 1 80 ? 20.952 14.427 -20.713 1.00 47.44 80 ASP A C 1
ATOM 639 O O . ASP A 1 80 ? 21.246 13.396 -21.318 1.00 47.44 80 ASP A O 1
ATOM 643 N N . ASP A 1 81 ? 21.153 15.620 -21.284 1.00 49.75 81 ASP A N 1
ATOM 644 C CA . ASP A 1 81 ? 22.002 15.856 -22.454 1.00 49.75 81 ASP A CA 1
ATOM 645 C C . ASP A 1 81 ? 23.465 15.911 -21.980 1.00 49.75 81 ASP A C 1
ATOM 647 O O . ASP A 1 81 ? 24.164 16.929 -22.063 1.00 49.75 81 ASP A O 1
ATOM 651 N N . HIS A 1 82 ? 23.946 14.784 -21.454 1.00 47.38 82 HIS A N 1
ATOM 652 C CA . HIS A 1 82 ? 25.365 14.569 -21.222 1.00 47.38 82 HIS A CA 1
ATOM 653 C C . HIS A 1 82 ? 26.073 14.407 -22.579 1.00 47.38 82 HIS A C 1
ATOM 655 O O . HIS A 1 82 ? 26.280 13.310 -23.100 1.00 47.38 82 HIS A O 1
ATOM 661 N N . ASP A 1 83 ? 26.439 15.548 -23.172 1.00 46.66 83 ASP A N 1
ATOM 662 C CA . ASP A 1 83 ? 27.327 15.640 -24.330 1.00 46.66 83 ASP A CA 1
ATOM 663 C C . ASP A 1 83 ? 28.748 15.260 -23.871 1.00 46.66 83 ASP A C 1
ATOM 665 O O . ASP A 1 83 ? 29.531 16.052 -23.338 1.00 46.66 83 ASP A O 1
ATOM 669 N N . ASP A 1 84 ? 29.016 13.967 -24.006 1.00 48.88 84 ASP A N 1
ATOM 670 C CA . ASP A 1 84 ? 30.193 13.223 -23.579 1.00 48.88 84 ASP A CA 1
ATOM 671 C C . ASP A 1 84 ? 31.423 13.577 -24.454 1.00 48.8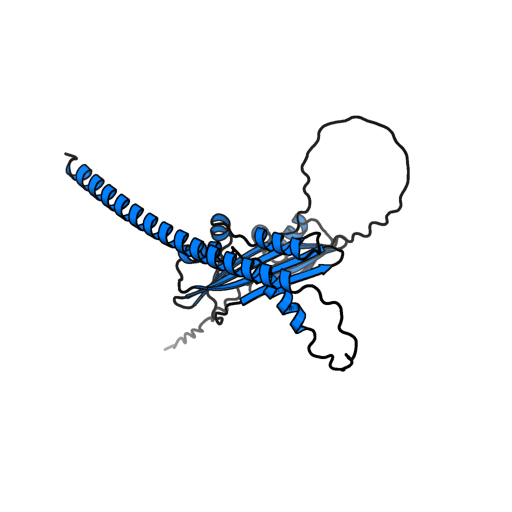8 84 ASP A C 1
ATOM 673 O O . ASP A 1 84 ? 31.972 12.751 -25.192 1.00 48.88 84 ASP A O 1
ATOM 677 N N . GLU A 1 85 ? 31.886 14.833 -24.413 1.00 50.38 85 GLU A N 1
ATOM 678 C CA . GLU A 1 85 ? 33.197 15.209 -24.959 1.00 50.38 85 GLU A CA 1
ATOM 679 C C . GLU A 1 85 ? 34.303 14.866 -23.952 1.00 50.38 85 GLU A C 1
ATOM 681 O O . GLU A 1 85 ? 34.776 15.680 -23.158 1.00 50.38 85 GLU A O 1
ATOM 686 N N . ARG A 1 86 ? 34.744 13.606 -24.042 1.00 48.28 86 ARG A N 1
ATOM 687 C CA . ARG A 1 86 ? 36.022 13.104 -23.527 1.00 48.28 86 ARG A CA 1
ATOM 688 C C . ARG A 1 86 ? 37.165 14.078 -23.826 1.00 48.28 86 ARG A C 1
ATOM 690 O O . ARG A 1 86 ? 37.626 14.151 -24.966 1.00 48.28 86 ARG A O 1
ATOM 697 N N . ASP A 1 87 ? 37.718 14.695 -22.789 1.00 46.66 87 ASP A N 1
ATOM 698 C CA . ASP A 1 87 ? 39.061 15.273 -22.839 1.00 46.66 87 ASP A CA 1
ATOM 699 C C . ASP A 1 87 ? 39.974 14.459 -21.911 1.00 46.66 87 ASP A C 1
ATOM 701 O O . ASP A 1 87 ? 40.005 14.616 -20.690 1.00 46.66 87 ASP A O 1
ATOM 705 N N . GLU A 1 88 ? 40.690 13.511 -22.522 1.00 59.84 88 GLU A N 1
ATOM 706 C CA . GLU A 1 88 ? 41.745 12.723 -21.891 1.00 59.84 88 GLU A CA 1
ATOM 707 C C . GLU A 1 88 ? 42.851 13.658 -21.383 1.00 59.84 88 GLU A C 1
ATOM 709 O O . GLU A 1 88 ? 43.558 14.277 -22.186 1.00 59.84 88 GLU A O 1
ATOM 714 N N . ARG A 1 89 ? 43.066 13.721 -20.063 1.00 48.16 89 ARG A N 1
ATOM 715 C CA . ARG A 1 89 ? 44.349 14.170 -19.507 1.00 48.16 89 ARG A CA 1
ATOM 716 C C . ARG A 1 89 ? 44.688 13.526 -18.165 1.00 48.16 89 ARG A C 1
ATOM 718 O O . ARG A 1 89 ? 44.134 13.873 -17.130 1.00 48.16 89 ARG A O 1
ATOM 725 N N . ASP A 1 90 ? 45.643 12.609 -18.295 1.00 49.94 90 ASP A N 1
ATOM 726 C CA . ASP A 1 90 ? 46.602 12.038 -17.349 1.00 49.94 90 ASP A CA 1
ATOM 727 C C . ASP A 1 90 ? 46.706 12.657 -15.943 1.00 49.94 90 ASP A C 1
ATOM 729 O O . ASP A 1 90 ? 47.022 13.836 -15.781 1.00 49.94 90 ASP A O 1
ATOM 733 N N . GLU A 1 91 ? 46.543 11.746 -14.977 1.00 58.50 91 GLU A N 1
ATOM 734 C CA . GLU A 1 91 ? 47.423 11.433 -13.838 1.00 58.50 91 GLU A CA 1
ATOM 735 C C . GLU A 1 91 ? 48.087 12.593 -13.073 1.00 58.50 91 GLU A C 1
ATOM 737 O O . GLU A 1 91 ? 49.005 13.237 -13.571 1.00 58.50 91 GLU A O 1
ATOM 742 N N . GLU A 1 92 ? 47.753 12.719 -11.783 1.00 47.66 92 GLU A N 1
ATOM 743 C CA . GLU A 1 92 ? 48.760 12.667 -10.710 1.00 47.66 92 GLU A CA 1
ATOM 744 C C . GLU A 1 92 ? 48.097 12.396 -9.342 1.00 47.66 92 GLU A C 1
ATOM 746 O O . GLU A 1 92 ? 47.112 13.030 -8.966 1.00 47.66 92 GLU A O 1
ATOM 751 N N . ASP A 1 93 ? 48.665 11.412 -8.640 1.00 51.97 93 ASP A N 1
ATOM 752 C CA . ASP A 1 93 ? 48.352 10.936 -7.291 1.00 51.97 93 ASP A CA 1
ATOM 753 C C . ASP A 1 93 ? 48.194 12.060 -6.246 1.00 51.97 93 ASP A C 1
ATOM 755 O O . ASP A 1 93 ? 49.087 12.899 -6.100 1.00 51.97 93 ASP A O 1
ATOM 759 N N . ASP A 1 94 ? 47.153 11.996 -5.405 1.00 47.38 94 ASP A N 1
ATOM 760 C CA . ASP A 1 94 ? 47.269 12.478 -4.021 1.00 47.38 94 ASP A CA 1
ATOM 761 C C . ASP A 1 94 ? 46.334 11.689 -3.086 1.00 47.38 94 ASP A C 1
ATOM 763 O O . ASP A 1 94 ? 45.109 11.811 -3.122 1.00 47.38 94 ASP A O 1
ATOM 767 N N . ASP A 1 95 ? 46.954 10.858 -2.247 1.00 63.03 95 ASP A N 1
ATOM 768 C CA . ASP A 1 95 ? 46.355 10.147 -1.121 1.00 63.03 95 ASP A CA 1
ATOM 769 C C . ASP A 1 95 ? 45.712 11.148 -0.140 1.00 63.03 95 ASP A C 1
ATOM 771 O O . ASP A 1 95 ? 46.421 11.738 0.684 1.00 63.03 95 ASP A O 1
ATOM 775 N N . ARG A 1 96 ? 44.383 11.330 -0.167 1.00 51.16 96 ARG A N 1
ATOM 776 C CA . ARG A 1 96 ? 43.665 12.050 0.899 1.00 51.16 96 ARG A CA 1
ATOM 777 C C . ARG A 1 96 ? 42.248 11.556 1.181 1.00 51.16 96 ARG A C 1
ATOM 779 O O . ARG A 1 96 ? 41.347 11.711 0.372 1.00 51.16 96 ARG A O 1
ATOM 786 N N . ASP A 1 97 ? 42.134 11.104 2.427 1.00 44.25 97 ASP A N 1
ATOM 787 C CA . ASP A 1 97 ? 41.086 11.405 3.402 1.00 44.25 97 ASP A CA 1
ATOM 788 C C . ASP A 1 97 ? 39.661 10.882 3.157 1.00 44.25 97 ASP A C 1
ATOM 790 O O . ASP A 1 97 ? 38.884 11.410 2.371 1.00 44.25 97 ASP A O 1
ATOM 794 N N . GLU A 1 98 ? 39.344 9.872 3.979 1.00 58.03 98 GLU A N 1
ATOM 795 C CA . GLU A 1 98 ? 38.039 9.538 4.558 1.00 58.03 98 GLU A CA 1
ATOM 796 C C . GLU A 1 98 ? 37.049 10.714 4.540 1.00 58.03 98 GLU A C 1
ATOM 798 O O . GLU A 1 98 ? 37.115 11.590 5.404 1.00 58.03 98 GLU A O 1
ATOM 803 N N . HIS A 1 99 ? 36.093 10.707 3.610 1.00 44.47 99 HIS A N 1
ATOM 804 C CA . HIS A 1 99 ? 34.910 11.550 3.710 1.00 44.47 99 HIS A CA 1
ATOM 805 C C . HIS A 1 99 ? 33.682 10.889 3.080 1.00 44.47 99 HIS A C 1
ATOM 807 O O . HIS A 1 99 ? 33.587 10.747 1.869 1.00 44.47 99 HIS A O 1
ATOM 813 N N . ASP A 1 100 ? 32.761 10.566 3.988 1.00 47.53 100 ASP A N 1
ATOM 814 C CA . ASP A 1 100 ? 31.310 10.682 3.845 1.00 47.53 100 ASP A CA 1
ATOM 815 C C . ASP A 1 100 ? 30.629 9.763 2.818 1.00 47.53 100 ASP A C 1
ATOM 817 O O . ASP A 1 100 ? 30.289 10.162 1.709 1.00 47.53 100 ASP A O 1
ATOM 821 N N . ASP A 1 101 ? 30.353 8.532 3.263 1.00 43.44 101 ASP A N 1
ATOM 822 C CA . ASP A 1 101 ? 29.353 7.614 2.700 1.00 43.44 101 ASP A CA 1
ATOM 823 C C . ASP A 1 101 ? 27.916 8.147 2.920 1.00 43.44 101 ASP A C 1
ATOM 825 O O . ASP A 1 101 ? 27.057 7.463 3.476 1.00 43.44 101 ASP A O 1
ATOM 829 N N . SER A 1 102 ? 27.636 9.382 2.514 1.00 44.38 102 SER A N 1
ATOM 830 C CA . SER A 1 102 ? 26.272 9.839 2.238 1.00 44.38 102 SER A CA 1
ATOM 831 C C . SER A 1 102 ? 26.071 9.759 0.732 1.00 44.38 102 SER A C 1
ATOM 833 O O . SER A 1 102 ? 25.998 10.755 0.019 1.00 44.38 102 SER A O 1
ATOM 835 N N . ASN A 1 103 ? 26.043 8.515 0.249 1.00 40.53 103 ASN A N 1
ATOM 836 C CA . ASN A 1 103 ? 25.488 8.193 -1.052 1.00 40.53 103 ASN A CA 1
ATOM 837 C C . ASN A 1 103 ? 23.973 8.413 -0.929 1.00 40.53 103 ASN A C 1
ATOM 839 O O . ASN A 1 103 ? 23.217 7.476 -0.683 1.00 40.53 103 ASN A O 1
ATOM 843 N N . ASP A 1 104 ? 23.576 9.682 -1.003 1.00 42.47 104 ASP A N 1
ATOM 844 C CA . ASP A 1 104 ? 22.229 10.149 -1.323 1.00 42.47 104 ASP A CA 1
ATOM 845 C C . ASP A 1 104 ? 22.008 9.753 -2.790 1.00 42.47 104 ASP A C 1
ATOM 847 O O . ASP A 1 104 ? 22.055 10.565 -3.708 1.00 42.47 104 ASP A O 1
ATOM 851 N N . SER A 1 105 ? 21.974 8.442 -3.047 1.00 43.25 105 SER A N 1
ATOM 852 C CA . SER A 1 105 ? 21.420 7.948 -4.291 1.00 43.25 105 SER A CA 1
ATOM 853 C C . SER A 1 105 ? 19.975 8.394 -4.253 1.00 43.25 105 SER A C 1
ATOM 855 O O . SER A 1 105 ? 19.293 8.059 -3.283 1.00 43.25 105 SER A O 1
ATOM 857 N N . ASP A 1 106 ? 19.545 9.137 -5.265 1.00 45.81 106 ASP A N 1
ATOM 858 C CA . ASP A 1 106 ? 18.146 9.277 -5.647 1.00 45.81 106 ASP A CA 1
ATOM 859 C C . ASP A 1 106 ? 17.561 7.866 -5.819 1.00 45.81 106 ASP A C 1
ATOM 861 O O . ASP A 1 106 ? 17.524 7.294 -6.907 1.00 45.81 106 ASP A O 1
ATOM 865 N N . VAL A 1 107 ? 17.232 7.231 -4.693 1.00 50.66 107 VAL A N 1
ATOM 866 C CA . VAL A 1 107 ? 16.490 5.984 -4.627 1.00 50.66 107 VAL A CA 1
ATOM 867 C C . VAL A 1 107 ? 15.111 6.370 -5.119 1.00 50.66 107 VAL A C 1
ATOM 869 O O . VAL A 1 107 ? 14.500 7.265 -4.534 1.00 50.66 107 VAL A O 1
ATOM 872 N N . GLY A 1 108 ? 14.685 5.744 -6.217 1.00 59.88 108 GLY A N 1
ATOM 873 C CA . GLY A 1 108 ? 13.425 6.025 -6.894 1.00 59.88 108 GLY A CA 1
ATOM 874 C C . GLY A 1 108 ? 12.284 6.275 -5.913 1.00 59.88 108 GLY A C 1
ATOM 875 O O . GLY A 1 108 ? 12.183 5.623 -4.871 1.00 59.88 108 GLY A O 1
ATOM 876 N N . THR A 1 109 ? 11.460 7.266 -6.232 1.00 80.25 109 THR A N 1
ATOM 877 C CA . THR A 1 109 ? 10.331 7.699 -5.414 1.00 80.25 109 THR A CA 1
ATOM 878 C C . THR A 1 109 ? 9.423 6.496 -5.151 1.00 80.25 109 THR A C 1
ATOM 880 O O . THR A 1 109 ? 8.811 5.976 -6.075 1.00 80.25 109 THR A O 1
ATOM 883 N N . LEU A 1 110 ? 9.397 6.003 -3.909 1.00 90.19 110 LEU A N 1
ATOM 884 C CA . LEU A 1 110 ? 8.440 4.993 -3.457 1.00 90.19 110 LEU A CA 1
ATOM 885 C C . LEU A 1 110 ? 7.283 5.726 -2.790 1.00 90.19 110 LEU A C 1
ATOM 887 O O . LEU A 1 110 ? 7.442 6.285 -1.700 1.00 90.19 110 LEU A O 1
ATOM 891 N N . GLU A 1 111 ? 6.120 5.682 -3.419 1.00 92.81 111 GLU A N 1
ATOM 892 C CA . GLU A 1 111 ? 4.888 6.247 -2.891 1.00 92.81 111 GLU A CA 1
ATOM 893 C C . GLU A 1 111 ? 3.944 5.116 -2.476 1.00 92.81 111 GLU A C 1
ATOM 895 O O . GLU A 1 111 ? 3.710 4.162 -3.214 1.00 92.81 111 GLU A O 1
ATOM 900 N N . LYS A 1 112 ? 3.416 5.194 -1.250 1.00 96.06 112 LYS A N 1
ATOM 901 C CA . LYS A 1 112 ? 2.401 4.264 -0.740 1.00 96.06 112 LYS A CA 1
ATOM 902 C C . LYS A 1 112 ? 1.188 5.051 -0.276 1.00 96.06 112 LYS A C 1
ATOM 904 O O . LYS A 1 112 ? 1.309 5.935 0.576 1.00 96.06 112 LYS A O 1
ATOM 909 N N . GLU A 1 113 ? 0.010 4.676 -0.750 1.00 93.62 113 GLU A N 1
ATOM 910 C CA . GLU A 1 113 ? -1.255 5.254 -0.322 1.00 93.62 113 GLU A CA 1
ATOM 911 C C . GLU A 1 113 ? -2.230 4.182 0.188 1.00 93.62 113 GLU A C 1
ATOM 913 O O . GLU A 1 113 ? -2.433 3.131 -0.418 1.00 93.62 113 GLU A O 1
ATOM 918 N N . LEU A 1 114 ? -2.858 4.467 1.336 1.00 94.94 114 LEU A N 1
ATOM 919 C CA . LEU A 1 114 ? -3.896 3.637 1.940 1.00 94.94 114 LEU A CA 1
ATOM 920 C C . LEU A 1 114 ? -5.156 4.472 2.155 1.00 94.94 114 LEU A C 1
ATOM 922 O O . LEU A 1 114 ? -5.182 5.390 2.982 1.00 94.94 114 LEU A O 1
ATOM 926 N N . ARG A 1 115 ? -6.228 4.122 1.447 1.00 94.38 115 ARG A N 1
ATOM 927 C CA . ARG A 1 115 ? -7.541 4.757 1.591 1.00 94.38 115 ARG A CA 1
ATOM 928 C C . ARG A 1 115 ? -8.577 3.744 2.034 1.00 94.38 115 ARG A C 1
ATOM 930 O O . ARG A 1 115 ? -8.548 2.581 1.638 1.00 94.38 115 ARG A O 1
ATOM 937 N N . VAL A 1 116 ? -9.502 4.198 2.868 1.00 94.81 116 VAL A N 1
ATOM 938 C CA . VAL A 1 116 ? -10.652 3.404 3.287 1.00 94.81 116 VAL A CA 1
ATOM 939 C C . VAL A 1 116 ? -11.914 4.212 3.135 1.00 94.81 116 VAL A C 1
ATOM 941 O O . VAL A 1 116 ? -12.048 5.257 3.769 1.00 94.81 116 VAL A O 1
ATOM 944 N N . SER A 1 117 ? -12.854 3.668 2.377 1.00 92.81 117 SER A N 1
ATOM 945 C CA . SER A 1 117 ? -14.158 4.269 2.137 1.00 92.81 117 SER A CA 1
ATOM 946 C C . SER A 1 117 ? -15.222 3.450 2.857 1.00 92.81 117 SER A C 1
ATOM 948 O O . SER A 1 117 ? -15.351 2.246 2.657 1.00 92.81 117 SER A O 1
ATOM 950 N N . THR A 1 118 ? -15.962 4.079 3.771 1.00 90.12 118 THR A N 1
ATOM 951 C CA . THR A 1 118 ? -16.975 3.378 4.585 1.00 90.12 118 THR A CA 1
ATOM 952 C C . THR A 1 118 ? -18.377 3.535 4.002 1.00 90.12 118 THR A C 1
ATOM 954 O O . THR A 1 118 ? -18.854 4.656 3.832 1.00 90.12 118 THR A O 1
ATOM 957 N N . LEU A 1 119 ? -19.069 2.416 3.763 1.00 89.25 119 LEU A N 1
ATOM 958 C CA . LEU A 1 119 ? -20.450 2.380 3.277 1.00 89.25 119 LEU A CA 1
ATOM 959 C C . LEU A 1 119 ? -21.326 1.538 4.216 1.00 89.25 119 LEU A C 1
ATOM 961 O O . LEU A 1 119 ? -21.439 0.314 4.113 1.00 89.25 119 LEU A O 1
ATOM 965 N N . GLY A 1 120 ? -21.994 2.215 5.151 1.00 90.69 120 GLY A N 1
ATOM 966 C CA . GLY A 1 120 ? -22.833 1.556 6.152 1.00 90.69 120 GLY A CA 1
ATOM 967 C C . GLY A 1 120 ? -22.005 0.786 7.184 1.00 90.69 120 GLY A C 1
ATOM 968 O O . GLY A 1 120 ? -21.297 1.403 7.973 1.00 90.69 120 GLY A O 1
ATOM 969 N N . ASP A 1 121 ? -22.146 -0.543 7.202 1.00 93.19 121 ASP A N 1
ATOM 970 C CA . ASP A 1 121 ? -21.422 -1.441 8.120 1.00 93.19 121 ASP A CA 1
ATOM 971 C C . ASP A 1 121 ? -20.193 -2.103 7.458 1.00 93.19 121 ASP A C 1
ATOM 973 O O . ASP A 1 121 ? -19.476 -2.854 8.119 1.00 93.19 121 ASP A O 1
ATOM 977 N N . SER A 1 122 ? -19.946 -1.816 6.176 1.00 93.06 122 SER A N 1
ATOM 978 C CA . SER A 1 122 ? -18.812 -2.330 5.405 1.00 93.06 122 SER A CA 1
ATOM 979 C C . SER A 1 122 ? -17.850 -1.196 5.041 1.00 93.06 122 SER A C 1
ATOM 981 O O . SER A 1 122 ? -18.236 -0.024 5.004 1.00 93.06 122 SER A O 1
ATOM 983 N N . SER A 1 123 ? -16.603 -1.550 4.752 1.00 94.88 123 SER A N 1
ATOM 984 C CA . SER A 1 123 ? -15.578 -0.632 4.258 1.00 94.88 123 SER A CA 1
ATOM 985 C C . SER A 1 123 ? -14.917 -1.205 3.012 1.00 94.88 123 SER A C 1
ATOM 987 O O . SER A 1 123 ? -14.611 -2.391 2.975 1.00 94.88 123 SER A O 1
ATOM 989 N N . GLU A 1 124 ? -14.665 -0.377 2.012 1.00 96.38 124 GLU A N 1
ATOM 990 C CA . GLU A 1 124 ? -13.722 -0.673 0.939 1.00 96.38 124 GLU A CA 1
ATOM 991 C C . GLU A 1 124 ? -12.340 -0.189 1.355 1.00 96.38 124 GLU A C 1
ATOM 993 O O . GLU A 1 124 ? -12.190 0.913 1.882 1.00 96.38 124 GLU A O 1
ATOM 998 N N . VAL A 1 125 ? -11.334 -1.024 1.146 1.00 96.50 125 VAL A N 1
ATOM 999 C CA . VAL A 1 125 ? -9.936 -0.679 1.372 1.00 96.50 125 VAL A CA 1
ATOM 1000 C C . VAL A 1 125 ? -9.252 -0.618 0.018 1.00 96.50 125 VAL A C 1
ATOM 1002 O O . VAL A 1 125 ? -9.267 -1.612 -0.704 1.00 96.50 125 VAL A O 1
ATOM 1005 N N . LYS A 1 126 ? -8.636 0.523 -0.300 1.00 97.38 126 LYS A N 1
ATOM 1006 C CA . LYS A 1 126 ? -7.761 0.721 -1.456 1.00 97.38 126 LYS A CA 1
ATOM 1007 C C . LYS A 1 126 ? -6.323 0.865 -0.966 1.00 97.38 126 LYS A C 1
ATOM 1009 O O . LYS A 1 126 ? -6.031 1.719 -0.129 1.00 97.38 126 LYS A O 1
ATOM 1014 N N . MET A 1 127 ? -5.439 0.036 -1.500 1.00 97.38 127 MET A N 1
ATOM 1015 C CA . MET A 1 127 ? -3.998 0.129 -1.310 1.00 97.38 127 MET A CA 1
ATOM 1016 C C . MET A 1 127 ? -3.348 0.361 -2.663 1.00 97.38 127 MET A C 1
ATOM 1018 O O . MET A 1 127 ? -3.668 -0.338 -3.624 1.00 97.38 127 MET A O 1
ATOM 1022 N N . GLU A 1 128 ? -2.453 1.331 -2.720 1.00 97.38 128 GLU A N 1
ATOM 1023 C CA . GLU A 1 128 ? -1.787 1.754 -3.943 1.00 97.38 128 GLU A CA 1
ATOM 1024 C C . GLU A 1 128 ? -0.309 1.959 -3.637 1.00 97.38 128 GLU A C 1
ATOM 1026 O O . GLU A 1 128 ? 0.038 2.582 -2.629 1.00 97.38 128 GLU A O 1
ATOM 1031 N N . VAL A 1 129 ? 0.554 1.359 -4.448 1.00 96.56 129 VAL A N 1
ATOM 1032 C CA . VAL A 1 129 ? 2.005 1.486 -4.318 1.00 96.56 129 VAL A CA 1
ATOM 1033 C C . VAL A 1 129 ? 2.577 1.783 -5.686 1.00 96.56 129 VAL A C 1
ATOM 1035 O O . VAL A 1 129 ? 2.354 1.017 -6.622 1.00 96.56 129 VAL A O 1
ATOM 1038 N N . GLU A 1 130 ? 3.327 2.872 -5.765 1.00 96.31 130 GLU A N 1
ATOM 1039 C CA . GLU A 1 130 ? 4.007 3.328 -6.965 1.00 96.31 130 GLU A CA 1
ATOM 1040 C C . GLU A 1 130 ? 5.505 3.423 -6.684 1.00 96.31 130 GLU A C 1
ATOM 1042 O O . GLU A 1 130 ? 5.921 3.930 -5.638 1.00 96.31 130 GLU A O 1
ATOM 1047 N N . PHE A 1 131 ? 6.327 2.880 -7.578 1.00 95.56 131 PHE A N 1
ATOM 1048 C CA . PHE A 1 131 ? 7.777 3.003 -7.475 1.00 95.56 131 PHE A CA 1
ATOM 1049 C C . PHE A 1 131 ? 8.473 2.879 -8.825 1.00 95.56 131 PHE A C 1
ATOM 1051 O O . PHE A 1 131 ? 7.936 2.335 -9.789 1.00 95.56 131 PHE A O 1
ATOM 1058 N N . VAL A 1 132 ? 9.715 3.359 -8.866 1.00 93.38 132 VAL A N 1
ATOM 1059 C CA . VAL A 1 132 ? 10.586 3.299 -10.042 1.00 93.38 132 VAL A CA 1
ATOM 1060 C C . VAL A 1 132 ? 11.742 2.341 -9.783 1.00 93.38 132 VAL A C 1
ATOM 1062 O O . VAL A 1 132 ? 12.353 2.372 -8.713 1.00 93.38 132 VAL A O 1
ATOM 1065 N N . THR A 1 133 ? 12.074 1.522 -10.778 1.00 93.12 133 THR A N 1
ATOM 1066 C CA . THR A 1 133 ? 13.177 0.557 -10.717 1.00 93.12 133 THR A CA 1
ATOM 1067 C C . THR A 1 133 ? 14.061 0.600 -11.962 1.00 93.12 133 THR A C 1
ATOM 1069 O O . THR A 1 133 ? 13.599 0.921 -13.054 1.00 93.12 133 THR A O 1
ATOM 1072 N N . ASP A 1 134 ? 15.351 0.284 -11.825 1.00 93.06 134 ASP A N 1
ATOM 1073 C CA . ASP A 1 134 ? 16.362 0.343 -12.895 1.00 93.06 134 ASP A CA 1
ATOM 1074 C C . ASP A 1 134 ? 16.469 -0.958 -13.715 1.00 93.06 134 ASP A C 1
ATOM 1076 O O . ASP A 1 134 ? 17.454 -1.203 -14.423 1.00 93.06 134 ASP A O 1
ATOM 1080 N N . THR A 1 135 ? 15.440 -1.802 -13.624 1.00 92.88 135 THR A N 1
ATOM 1081 C CA . THR A 1 135 ? 15.332 -3.062 -14.351 1.00 92.88 135 THR A CA 1
ATOM 1082 C C . THR A 1 135 ? 14.063 -3.127 -15.197 1.00 92.88 135 THR A C 1
ATOM 1084 O O . THR A 1 135 ? 13.044 -2.502 -14.915 1.00 92.88 135 THR A O 1
ATOM 1087 N N . VAL A 1 136 ? 14.124 -3.937 -16.253 1.00 93.94 136 VAL A N 1
ATOM 1088 C CA . VAL A 1 136 ? 12.977 -4.343 -17.088 1.00 93.94 136 VAL A CA 1
ATOM 1089 C C . VAL A 1 136 ? 12.727 -5.853 -17.004 1.00 93.94 136 VAL A C 1
ATOM 1091 O O . VAL A 1 136 ? 11.927 -6.405 -17.757 1.00 93.94 136 VAL A O 1
ATOM 1094 N N . ASP A 1 137 ? 13.475 -6.551 -16.145 1.00 95.50 137 ASP A N 1
ATOM 1095 C CA . ASP A 1 137 ? 13.311 -7.983 -15.915 1.00 95.50 137 ASP A CA 1
ATOM 1096 C C . ASP A 1 137 ? 12.090 -8.219 -15.020 1.00 95.50 137 ASP A C 1
ATOM 1098 O O . ASP A 1 137 ? 12.080 -7.832 -13.851 1.00 95.50 137 ASP A O 1
ATOM 1102 N N . SER A 1 138 ? 11.064 -8.863 -15.577 1.00 94.62 138 SER A N 1
ATOM 1103 C CA . SER A 1 138 ? 9.798 -9.103 -14.886 1.00 94.62 138 SER A CA 1
ATOM 1104 C C . SER A 1 138 ? 9.961 -9.902 -13.594 1.00 94.62 138 SER A C 1
ATOM 1106 O O . SER A 1 138 ? 9.244 -9.624 -12.641 1.00 94.62 138 SER A O 1
ATOM 1108 N N . ASP A 1 139 ? 10.889 -10.865 -13.523 1.00 95.31 139 ASP A N 1
ATOM 1109 C CA . ASP A 1 139 ? 11.081 -11.650 -12.298 1.00 95.31 139 ASP A CA 1
ATOM 1110 C C . ASP A 1 139 ? 11.589 -10.762 -11.154 1.00 95.31 139 ASP A C 1
ATOM 1112 O O . ASP A 1 139 ? 11.134 -10.914 -10.021 1.00 95.31 139 ASP A O 1
ATOM 1116 N N . VAL A 1 140 ? 12.486 -9.817 -11.461 1.00 95.94 140 VAL A N 1
ATOM 1117 C CA . VAL A 1 140 ? 13.027 -8.860 -10.484 1.00 95.94 140 VAL A CA 1
ATOM 1118 C C . VAL A 1 140 ? 11.965 -7.841 -10.077 1.00 95.94 140 VAL A C 1
ATOM 1120 O O . VAL A 1 140 ? 11.785 -7.606 -8.887 1.00 95.94 140 VAL A O 1
ATOM 1123 N N . ILE A 1 141 ? 11.209 -7.302 -11.039 1.00 96.25 141 ILE A N 1
ATOM 1124 C CA . ILE A 1 141 ? 10.110 -6.364 -10.759 1.00 96.25 141 ILE A CA 1
ATOM 1125 C C . ILE A 1 141 ? 9.068 -7.010 -9.840 1.00 96.25 141 ILE A C 1
ATOM 1127 O O . ILE A 1 141 ? 8.600 -6.383 -8.897 1.00 96.25 141 ILE A O 1
ATOM 1131 N N . ILE A 1 142 ? 8.715 -8.277 -10.072 1.00 96.81 142 ILE A N 1
ATOM 1132 C CA . ILE A 1 142 ? 7.766 -9.003 -9.218 1.00 96.81 142 ILE A CA 1
ATOM 1133 C C . ILE A 1 142 ? 8.298 -9.139 -7.791 1.00 96.81 142 ILE A C 1
ATOM 1135 O O . ILE A 1 142 ? 7.538 -8.959 -6.840 1.00 96.81 142 ILE A O 1
ATOM 1139 N N . ASP A 1 143 ? 9.581 -9.462 -7.629 1.00 96.44 143 ASP A N 1
ATOM 1140 C CA . ASP A 1 143 ? 10.192 -9.568 -6.305 1.00 96.44 143 ASP A CA 1
ATOM 1141 C C . ASP A 1 143 ? 10.190 -8.203 -5.584 1.00 96.44 143 ASP A C 1
ATOM 1143 O O . ASP A 1 143 ? 9.884 -8.143 -4.393 1.00 96.44 143 ASP A O 1
ATOM 1147 N N . GLU A 1 144 ? 10.422 -7.105 -6.309 1.00 95.94 144 GLU A N 1
ATOM 1148 C CA . GLU A 1 144 ? 10.324 -5.740 -5.774 1.00 95.94 144 GLU A CA 1
ATOM 1149 C C . GLU A 1 144 ? 8.886 -5.339 -5.429 1.00 95.94 144 GLU A C 1
ATOM 1151 O O . GLU A 1 144 ? 8.664 -4.739 -4.381 1.00 95.94 144 GLU A O 1
ATOM 1156 N N . ILE A 1 145 ? 7.889 -5.725 -6.236 1.00 96.44 145 ILE A N 1
ATOM 1157 C CA . ILE A 1 145 ? 6.470 -5.557 -5.885 1.00 96.44 145 ILE A CA 1
ATOM 1158 C C . ILE A 1 145 ? 6.177 -6.290 -4.575 1.00 96.44 145 ILE A C 1
ATOM 1160 O O . ILE A 1 145 ? 5.583 -5.714 -3.669 1.00 96.44 145 ILE A O 1
ATOM 1164 N N . LEU A 1 146 ? 6.598 -7.551 -4.444 1.00 95.38 146 LEU A N 1
ATOM 1165 C CA . LEU A 1 146 ? 6.361 -8.342 -3.235 1.00 95.38 146 LEU A CA 1
ATOM 1166 C C . LEU A 1 146 ? 7.008 -7.721 -1.995 1.00 95.38 146 LEU A C 1
ATOM 1168 O O . LEU A 1 146 ? 6.455 -7.849 -0.908 1.00 95.38 146 LEU A O 1
ATOM 1172 N N . GLU A 1 147 ? 8.163 -7.074 -2.135 1.00 95.88 147 GLU A N 1
ATOM 1173 C CA . GLU A 1 147 ? 8.839 -6.397 -1.029 1.00 95.88 147 GLU A CA 1
ATOM 1174 C C . GLU A 1 147 ? 8.184 -5.049 -0.696 1.00 95.88 147 GLU A C 1
ATOM 1176 O O . GLU A 1 147 ? 7.835 -4.799 0.461 1.00 95.88 147 GLU A O 1
ATOM 1181 N N . ASN A 1 148 ? 7.965 -4.204 -1.703 1.00 95.88 148 ASN A N 1
ATOM 1182 C CA . ASN A 1 148 ? 7.461 -2.844 -1.528 1.00 95.88 148 ASN A CA 1
ATOM 1183 C C . ASN A 1 148 ? 5.974 -2.810 -1.171 1.00 95.88 148 ASN A C 1
ATOM 1185 O O . ASN A 1 148 ? 5.546 -1.930 -0.425 1.00 95.88 148 ASN A O 1
ATOM 1189 N N . PHE A 1 149 ? 5.181 -3.775 -1.640 1.00 95.94 149 PHE A N 1
ATOM 1190 C CA . PHE A 1 149 ? 3.748 -3.824 -1.362 1.00 95.94 149 PHE A CA 1
ATOM 1191 C C . PHE A 1 149 ? 3.418 -4.288 0.060 1.00 95.94 149 PHE A C 1
ATOM 1193 O O . PHE A 1 149 ? 2.292 -4.099 0.518 1.00 95.94 149 PHE A O 1
ATOM 1200 N N . LEU A 1 150 ? 4.384 -4.855 0.794 1.00 95.44 150 LEU A N 1
ATOM 1201 C CA . LEU A 1 150 ? 4.190 -5.208 2.197 1.00 95.44 150 LEU A CA 1
ATOM 1202 C C . LEU A 1 150 ? 3.914 -3.957 3.030 1.00 95.44 150 LEU A C 1
ATOM 1204 O O . LEU A 1 150 ? 4.641 -2.961 2.972 1.00 95.44 150 LEU A O 1
ATOM 1208 N N . VAL A 1 151 ? 2.868 -4.048 3.850 1.00 96.38 151 VAL A N 1
ATOM 1209 C CA . VAL A 1 151 ? 2.471 -2.982 4.765 1.00 96.38 151 VAL A CA 1
ATOM 1210 C C . VAL A 1 151 ? 2.601 -3.483 6.196 1.00 96.38 151 VAL A C 1
ATOM 1212 O O . VAL A 1 151 ? 1.948 -4.440 6.623 1.00 96.38 151 VAL A O 1
ATOM 1215 N N . THR A 1 152 ? 3.459 -2.822 6.962 1.00 96.00 152 THR A N 1
ATOM 1216 C CA . THR A 1 152 ? 3.601 -3.053 8.398 1.00 96.00 152 THR A CA 1
ATOM 1217 C C . THR A 1 152 ? 2.470 -2.390 9.183 1.00 96.00 152 THR A C 1
ATOM 1219 O O . THR A 1 152 ? 1.744 -1.533 8.688 1.00 96.00 152 THR A O 1
ATOM 1222 N N . GLN A 1 153 ? 2.316 -2.768 10.455 1.00 95.69 153 GLN A N 1
ATOM 1223 C CA . GLN A 1 153 ? 1.320 -2.133 11.320 1.00 95.69 153 GLN A CA 1
ATOM 1224 C C . GLN A 1 153 ? 1.561 -0.626 11.489 1.00 95.69 153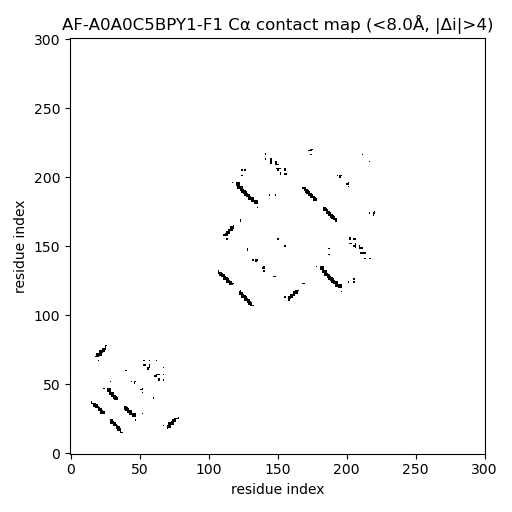 GLN A C 1
ATOM 1226 O O . GLN A 1 153 ? 0.599 0.129 11.528 1.00 95.69 153 GLN A O 1
ATOM 1231 N N . GLU A 1 154 ? 2.822 -0.207 11.609 1.00 95.19 154 GLU A N 1
ATOM 1232 C CA . GLU A 1 154 ? 3.190 1.203 11.773 1.00 95.19 154 GLU A CA 1
ATOM 1233 C C . GLU A 1 154 ? 2.818 2.003 10.518 1.00 95.19 154 GLU A C 1
ATOM 1235 O O . GLU A 1 154 ? 2.060 2.963 10.616 1.00 95.19 154 GLU A O 1
ATOM 1240 N N . GLU A 1 155 ? 3.204 1.521 9.330 1.00 94.50 155 GLU A N 1
ATOM 1241 C CA . GLU A 1 155 ? 2.811 2.135 8.051 1.00 94.50 155 GLU A CA 1
ATOM 1242 C C . GLU A 1 155 ? 1.287 2.186 7.879 1.00 94.50 155 GLU A C 1
ATOM 1244 O O . GLU A 1 155 ? 0.740 3.220 7.505 1.00 94.50 155 GLU A O 1
ATOM 1249 N N . ALA A 1 156 ? 0.576 1.098 8.196 1.00 96.06 156 ALA A N 1
ATOM 1250 C CA . ALA A 1 156 ? -0.883 1.071 8.131 1.00 96.06 156 ALA A CA 1
ATOM 1251 C C . ALA A 1 156 ? -1.539 2.036 9.127 1.00 96.06 156 ALA A C 1
ATOM 1253 O O . ALA A 1 156 ? -2.650 2.493 8.894 1.00 96.06 156 ALA A O 1
ATOM 1254 N N . GLU A 1 157 ? -0.914 2.338 10.262 1.00 93.50 157 GLU A N 1
ATOM 1255 C CA . GLU A 1 157 ? -1.458 3.313 11.205 1.00 93.50 157 GLU A CA 1
ATOM 1256 C C . GLU A 1 157 ? -1.234 4.754 10.741 1.00 93.50 157 GLU A C 1
ATOM 1258 O O . GLU A 1 157 ? -2.121 5.585 10.969 1.00 93.50 157 GLU A O 1
ATOM 1263 N N . ASP A 1 158 ? -0.101 5.009 10.089 1.00 94.81 158 ASP A N 1
ATOM 1264 C CA . ASP A 1 158 ? 0.348 6.334 9.664 1.00 94.81 158 ASP A CA 1
ATOM 1265 C C . ASP A 1 158 ? -0.259 6.771 8.322 1.00 94.81 158 ASP A C 1
ATOM 1267 O O . ASP A 1 158 ? -0.679 7.920 8.181 1.00 94.81 158 ASP A O 1
ATOM 1271 N N . LEU A 1 159 ? -0.350 5.860 7.347 1.00 93.50 159 LEU A N 1
ATOM 1272 C CA . LEU A 1 159 ? -0.792 6.165 5.980 1.00 93.50 159 LEU A CA 1
ATOM 1273 C C . LEU A 1 159 ? -2.316 6.122 5.801 1.00 93.50 159 LEU A C 1
ATOM 1275 O O . LEU A 1 159 ? -2.837 6.660 4.826 1.00 93.50 159 LEU A O 1
ATOM 1279 N N . LEU A 1 160 ? -3.044 5.477 6.717 1.00 94.19 160 LEU A N 1
ATOM 1280 C CA . LEU A 1 160 ? -4.471 5.205 6.556 1.00 94.19 160 LEU A CA 1
ATOM 1281 C C . LEU A 1 160 ? -5.331 6.469 6.611 1.00 94.19 160 LEU A C 1
ATOM 1283 O O . LEU A 1 160 ? -5.548 7.052 7.679 1.00 94.19 160 LEU A O 1
ATOM 1287 N N . LYS A 1 161 ? -5.934 6.814 5.473 1.00 93.81 161 LYS A N 1
ATOM 1288 C CA . LYS A 1 161 ? -6.943 7.872 5.355 1.00 93.81 161 LYS A CA 1
ATOM 1289 C C . LYS A 1 161 ? -8.338 7.248 5.292 1.00 93.81 161 LYS A C 1
ATOM 1291 O O . LYS A 1 161 ? -8.634 6.476 4.386 1.00 93.81 161 LYS A O 1
ATOM 1296 N N . ILE A 1 162 ? -9.205 7.587 6.247 1.00 89.44 162 ILE A N 1
ATOM 1297 C CA . ILE A 1 162 ? -10.606 7.135 6.262 1.00 89.44 162 ILE A CA 1
ATOM 1298 C C . ILE A 1 162 ? -11.482 8.238 5.674 1.00 89.44 162 ILE A C 1
ATOM 1300 O O . ILE A 1 162 ? -11.493 9.357 6.191 1.00 89.44 162 ILE A O 1
ATOM 1304 N N . GLN A 1 163 ? -12.231 7.899 4.633 1.00 89.31 163 GLN A N 1
ATOM 1305 C CA . GLN A 1 163 ? -13.150 8.776 3.927 1.00 89.31 163 GLN A CA 1
ATOM 1306 C C . GLN A 1 163 ? -14.554 8.149 3.874 1.00 89.31 163 GLN A C 1
ATOM 1308 O O . GLN A 1 163 ? -14.772 6.965 4.155 1.00 89.31 163 GLN A O 1
ATOM 1313 N N . THR A 1 164 ? -15.548 8.981 3.588 1.00 84.56 164 THR A N 1
ATOM 1314 C CA . THR A 1 164 ? -16.931 8.553 3.356 1.00 84.56 164 THR A CA 1
ATOM 1315 C C . THR A 1 164 ? -17.277 8.892 1.921 1.00 84.56 164 THR A C 1
ATOM 1317 O O . THR A 1 164 ? -17.537 10.056 1.628 1.00 84.56 164 THR A O 1
ATOM 1320 N N . GLU A 1 165 ? -17.269 7.886 1.057 1.00 78.75 165 GLU A N 1
ATOM 1321 C CA . GLU A 1 165 ? -17.626 8.005 -0.356 1.00 78.75 165 GLU A CA 1
ATOM 1322 C C . GLU A 1 165 ? -18.943 7.261 -0.612 1.00 78.75 165 GLU A C 1
ATOM 1324 O O . GLU A 1 165 ? -19.294 6.319 0.103 1.00 78.75 165 GLU A O 1
ATOM 1329 N N . ASP A 1 166 ? -19.692 7.719 -1.614 1.00 76.81 166 ASP A N 1
ATOM 1330 C CA . ASP A 1 166 ? -20.980 7.144 -2.040 1.00 76.81 166 ASP A CA 1
ATOM 1331 C C . ASP A 1 166 ? -20.803 6.233 -3.278 1.00 76.81 166 ASP A C 1
ATOM 1333 O O . ASP A 1 166 ? -21.754 5.987 -4.027 1.00 76.81 166 ASP A O 1
ATOM 1337 N N . ASP A 1 167 ? -19.577 5.756 -3.506 1.00 76.88 167 ASP A N 1
ATOM 1338 C CA . ASP A 1 167 ? -19.214 4.924 -4.649 1.00 76.88 167 ASP A CA 1
ATOM 1339 C C . ASP A 1 167 ? -19.587 3.448 -4.440 1.00 76.88 167 ASP A C 1
ATOM 1341 O O . ASP A 1 167 ? -19.787 2.955 -3.323 1.00 76.88 167 ASP A O 1
ATOM 1345 N N . GLU A 1 168 ? -19.756 2.732 -5.553 1.00 82.44 168 GLU A N 1
ATOM 1346 C CA . GLU A 1 168 ? -20.026 1.296 -5.527 1.00 82.44 168 GLU A CA 1
ATOM 1347 C C . GLU A 1 168 ? -18.755 0.543 -5.120 1.00 82.44 168 GLU A C 1
ATOM 1349 O O . GLU A 1 168 ? -17.722 0.677 -5.766 1.00 82.44 168 GLU A O 1
ATOM 1354 N N . LEU A 1 169 ? -18.859 -0.271 -4.065 1.00 83.38 169 LEU A N 1
ATOM 1355 C CA . LEU A 1 169 ? -17.763 -1.110 -3.579 1.00 83.38 169 LEU A CA 1
ATOM 1356 C C . LEU A 1 169 ? -17.387 -2.151 -4.650 1.00 83.38 169 LEU A C 1
ATOM 1358 O O . LEU A 1 169 ? -18.238 -2.966 -5.031 1.00 83.38 169 LEU A O 1
ATOM 1362 N N . GLU A 1 170 ? -16.131 -2.172 -5.094 1.00 89.19 170 GLU A N 1
ATOM 1363 C CA . GLU A 1 170 ? -15.631 -3.117 -6.095 1.00 89.19 170 GLU A CA 1
ATOM 1364 C C . GLU A 1 170 ? -14.269 -3.701 -5.694 1.00 89.19 170 GLU A C 1
ATOM 1366 O O . GLU A 1 170 ? -13.304 -3.000 -5.399 1.00 89.19 170 GLU A O 1
ATOM 1371 N N . GLU A 1 171 ? -14.172 -5.032 -5.726 1.00 92.44 171 GLU A N 1
ATOM 1372 C CA . GLU A 1 171 ? -12.894 -5.718 -5.551 1.00 92.44 171 GLU A CA 1
ATOM 1373 C C . GLU A 1 171 ? -12.108 -5.680 -6.862 1.00 92.44 171 GLU A C 1
ATOM 1375 O O . GLU A 1 171 ? -12.607 -6.090 -7.913 1.00 92.44 171 GLU A O 1
ATOM 1380 N N . LYS A 1 172 ? -10.863 -5.212 -6.804 1.00 94.31 172 LYS A N 1
ATOM 1381 C CA . LYS A 1 172 ? -10.013 -5.039 -7.981 1.00 94.31 172 LYS A CA 1
ATOM 1382 C C . LYS A 1 172 ? -8.559 -5.266 -7.604 1.00 94.31 172 LYS A C 1
ATOM 1384 O O . LYS A 1 172 ? -8.099 -4.774 -6.583 1.00 94.31 172 LYS A O 1
ATOM 1389 N N . PHE A 1 173 ? -7.828 -5.971 -8.453 1.00 95.75 173 PHE A N 1
ATOM 1390 C CA . PHE A 1 173 ? -6.377 -6.050 -8.372 1.00 95.75 173 PHE A CA 1
ATOM 1391 C C . PHE A 1 173 ? -5.800 -5.704 -9.739 1.00 95.75 173 PHE A C 1
ATOM 1393 O O . PHE A 1 173 ? -6.245 -6.255 -10.749 1.00 95.75 173 PHE A O 1
ATOM 1400 N N . LYS A 1 174 ? -4.870 -4.753 -9.777 1.00 95.94 174 LYS A N 1
ATOM 1401 C CA . LYS A 1 174 ? -4.250 -4.253 -11.003 1.00 95.94 174 LYS A CA 1
ATOM 1402 C C . LYS A 1 174 ? -2.759 -4.056 -10.757 1.00 95.94 174 LYS A C 1
ATOM 1404 O O . LYS A 1 174 ? -2.368 -3.575 -9.699 1.00 95.94 174 LYS A O 1
ATOM 1409 N N . VAL A 1 175 ? -1.959 -4.429 -11.745 1.00 96.38 175 VAL A N 1
ATOM 1410 C CA . VAL A 1 175 ? -0.521 -4.173 -11.792 1.00 96.38 175 VAL A CA 1
ATOM 1411 C C . VAL A 1 175 ? -0.256 -3.539 -13.145 1.00 96.38 175 VAL A C 1
ATOM 1413 O O . VAL A 1 175 ? -0.662 -4.115 -14.154 1.00 96.38 175 VAL A O 1
ATOM 1416 N N . GLU A 1 176 ? 0.374 -2.372 -13.160 1.00 95.75 176 GLU A N 1
ATOM 1417 C CA . GLU A 1 176 ? 0.803 -1.683 -14.376 1.00 95.75 176 GLU A CA 1
ATOM 1418 C C . GLU A 1 176 ? 2.315 -1.503 -14.338 1.00 95.75 176 GLU A C 1
ATOM 1420 O O . GLU A 1 176 ? 2.887 -1.189 -13.295 1.00 95.75 176 GLU A O 1
ATOM 1425 N N . ILE A 1 177 ? 2.965 -1.755 -15.472 1.00 94.69 177 ILE A N 1
ATOM 1426 C CA . ILE A 1 177 ? 4.413 -1.624 -15.621 1.00 94.69 177 ILE A CA 1
ATOM 1427 C C . ILE A 1 177 ? 4.674 -0.873 -16.927 1.00 94.69 177 ILE A C 1
ATOM 1429 O O . ILE A 1 177 ? 4.392 -1.407 -18.003 1.00 94.69 177 ILE A O 1
ATOM 1433 N N . ASP A 1 178 ? 5.227 0.339 -16.846 1.00 93.31 178 ASP A N 1
ATOM 1434 C CA . ASP A 1 178 ? 5.720 1.084 -18.010 1.00 93.31 178 ASP A CA 1
ATOM 1435 C C . ASP A 1 178 ? 7.250 1.070 -18.018 1.00 93.31 178 ASP A C 1
ATOM 1437 O O . ASP A 1 178 ? 7.910 1.618 -17.139 1.00 93.31 178 ASP A O 1
ATOM 1441 N N . SER A 1 179 ? 7.835 0.406 -19.015 1.00 91.88 179 SER A N 1
ATOM 1442 C CA . SER A 1 179 ? 9.284 0.266 -19.142 1.00 91.88 179 SER A CA 1
ATOM 1443 C C . SER A 1 179 ? 9.834 1.163 -20.248 1.00 91.88 179 SER A C 1
ATOM 1445 O O . SER A 1 179 ? 9.583 0.948 -21.441 1.00 91.88 179 SER A O 1
ATOM 1447 N N . ARG A 1 180 ? 10.715 2.102 -19.887 1.00 87.50 180 ARG A N 1
ATOM 1448 C CA . ARG A 1 180 ? 11.383 3.002 -20.830 1.00 87.50 180 ARG A CA 1
ATOM 1449 C C . ARG A 1 180 ? 12.859 3.188 -20.505 1.00 87.50 180 ARG A C 1
ATOM 1451 O O . ARG A 1 180 ? 13.255 3.548 -19.410 1.00 87.50 180 ARG A O 1
ATOM 1458 N N . GLY A 1 181 ? 13.712 2.978 -21.511 1.00 89.50 181 GLY A N 1
ATOM 1459 C CA . GLY A 1 181 ? 15.148 3.261 -21.380 1.00 89.50 181 GLY A CA 1
ATOM 1460 C C . GLY A 1 181 ? 15.901 2.345 -20.408 1.00 89.50 181 GLY A C 1
ATOM 1461 O O . GLY A 1 181 ? 17.021 2.674 -20.040 1.00 89.50 181 GLY A O 1
ATOM 1462 N N . GLY A 1 182 ? 15.327 1.196 -20.037 1.00 90.38 182 GLY A N 1
ATOM 1463 C CA . GLY A 1 182 ? 15.898 0.294 -19.031 1.00 90.38 182 GLY A CA 1
ATOM 1464 C C . GLY A 1 182 ? 15.390 0.547 -17.611 1.00 90.38 182 GLY A C 1
ATOM 1465 O O . GLY A 1 182 ? 15.716 -0.237 -16.735 1.00 90.38 182 GLY A O 1
ATOM 1466 N N . ILE A 1 183 ? 14.580 1.587 -17.414 1.00 89.06 183 ILE A N 1
ATOM 1467 C CA . ILE A 1 183 ? 13.882 1.904 -16.168 1.00 89.06 183 ILE A CA 1
ATOM 1468 C C . ILE A 1 183 ? 12.430 1.433 -16.311 1.00 89.06 183 ILE A C 1
ATOM 1470 O O . ILE A 1 183 ? 11.891 1.478 -17.422 1.00 89.06 183 ILE A O 1
ATOM 1474 N N . SER A 1 184 ? 11.813 0.981 -15.222 1.00 94.31 184 SER A N 1
ATOM 1475 C CA . SER A 1 184 ? 10.384 0.671 -15.166 1.00 94.31 184 SER A CA 1
ATOM 1476 C C . SER A 1 184 ? 9.691 1.459 -14.061 1.00 94.31 184 SER A C 1
ATOM 1478 O O . SER A 1 184 ? 10.169 1.491 -12.929 1.00 94.31 184 SER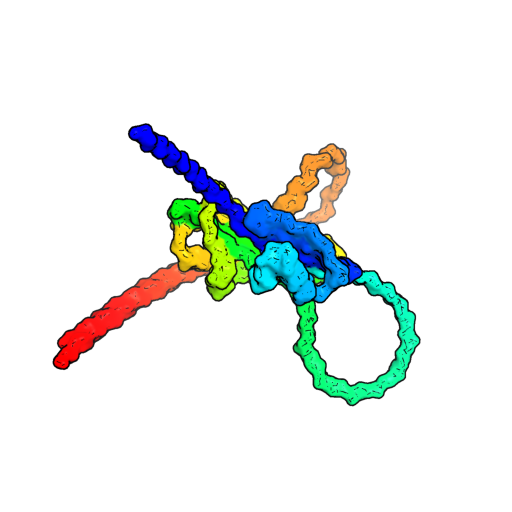 A O 1
ATOM 1480 N N . GLU A 1 185 ? 8.561 2.062 -14.403 1.00 94.94 185 GLU A N 1
ATOM 1481 C CA . GLU A 1 185 ? 7.587 2.642 -13.480 1.00 94.94 185 GLU A CA 1
ATOM 1482 C C . GLU A 1 185 ? 6.543 1.564 -13.175 1.00 94.94 185 GLU A C 1
ATOM 1484 O O . GLU A 1 185 ? 6.027 0.916 -14.091 1.00 94.94 185 GLU A O 1
ATOM 1489 N N . VAL A 1 186 ? 6.293 1.309 -11.892 1.00 96.00 186 VAL A N 1
ATOM 1490 C CA . VAL A 1 186 ? 5.454 0.204 -11.422 1.00 96.00 186 VAL A CA 1
ATOM 1491 C C . VAL A 1 186 ? 4.355 0.754 -10.527 1.00 96.00 186 VAL A C 1
ATOM 1493 O O . VAL A 1 186 ? 4.652 1.349 -9.496 1.00 96.00 186 VAL A O 1
ATOM 1496 N N . GLU A 1 187 ? 3.100 0.485 -10.884 1.00 97.31 187 GLU A N 1
ATOM 1497 C CA . GLU A 1 187 ? 1.910 0.848 -10.109 1.00 97.31 187 GLU A CA 1
ATOM 1498 C C . GLU A 1 187 ? 1.136 -0.421 -9.728 1.00 97.31 187 GLU A C 1
ATOM 1500 O O . GLU A 1 187 ? 0.792 -1.251 -10.576 1.00 97.31 187 GLU A O 1
ATOM 1505 N N . VAL A 1 188 ? 0.852 -0.593 -8.437 1.00 97.19 188 VAL A N 1
ATOM 1506 C CA . VAL A 1 188 ? 0.094 -1.736 -7.917 1.00 97.19 188 VAL A CA 1
ATOM 1507 C C . VAL A 1 188 ? -1.103 -1.239 -7.129 1.00 97.19 188 VAL A C 1
ATOM 1509 O O . VAL A 1 188 ? -0.952 -0.563 -6.116 1.00 97.19 188 VAL A O 1
ATOM 1512 N N . GLU A 1 189 ? -2.298 -1.644 -7.555 1.00 97.31 189 GLU A N 1
ATOM 1513 C CA . GLU A 1 189 ? -3.569 -1.271 -6.942 1.00 97.31 189 GLU A CA 1
ATOM 1514 C C . GLU A 1 189 ? -4.298 -2.523 -6.433 1.00 97.31 189 GLU A C 1
ATOM 1516 O O . GLU A 1 189 ? -4.639 -3.424 -7.206 1.00 97.31 189 GLU A O 1
ATOM 1521 N N . LEU A 1 190 ? -4.601 -2.562 -5.132 1.00 96.62 190 LEU A N 1
ATOM 1522 C CA . LEU A 1 190 ? -5.448 -3.577 -4.507 1.00 96.62 190 LEU A CA 1
ATOM 1523 C C . LEU A 1 190 ? -6.661 -2.923 -3.841 1.00 96.62 190 LEU A C 1
ATOM 1525 O O . LEU A 1 190 ? -6.521 -2.138 -2.906 1.00 96.62 190 LEU A O 1
ATOM 1529 N N . ARG A 1 191 ? -7.859 -3.312 -4.278 1.00 96.50 191 ARG A N 1
ATOM 1530 C CA . ARG A 1 191 ? -9.144 -2.958 -3.675 1.00 96.50 191 ARG A CA 1
ATOM 1531 C C . ARG A 1 191 ? -9.862 -4.198 -3.184 1.00 96.50 191 ARG A C 1
ATOM 1533 O O . ARG A 1 191 ? -10.002 -5.170 -3.929 1.00 96.50 191 ARG A O 1
ATOM 1540 N N . TYR A 1 192 ? -10.355 -4.156 -1.954 1.00 96.81 192 TYR A N 1
ATOM 1541 C CA . TYR A 1 192 ? -11.189 -5.221 -1.409 1.00 96.81 192 TYR A CA 1
ATOM 1542 C C . TYR A 1 192 ? -12.220 -4.687 -0.418 1.00 96.81 192 TYR A C 1
ATOM 1544 O O . TYR A 1 192 ? -12.037 -3.636 0.199 1.00 96.81 192 TYR A O 1
ATOM 1552 N N . VAL A 1 193 ? -13.300 -5.445 -0.233 1.00 95.88 193 VAL A N 1
ATOM 1553 C CA . VAL A 1 193 ? -14.379 -5.094 0.693 1.00 95.88 193 VAL A CA 1
ATOM 1554 C C . VAL A 1 193 ? -14.214 -5.847 2.007 1.00 95.88 193 VAL A C 1
ATOM 1556 O O . VAL A 1 193 ? -13.935 -7.044 2.046 1.00 95.88 193 VAL A O 1
ATOM 1559 N N . LEU A 1 194 ? -14.415 -5.136 3.109 1.00 96.56 194 LEU A N 1
ATOM 1560 C CA . LEU A 1 194 ? -14.397 -5.655 4.464 1.00 96.56 194 LEU A CA 1
ATOM 1561 C C . LEU A 1 194 ? -15.761 -5.429 5.120 1.00 96.56 194 LEU A C 1
ATOM 1563 O O . LEU A 1 194 ? -16.261 -4.307 5.164 1.00 96.56 194 LEU A O 1
ATOM 1567 N N . ASP A 1 195 ? -16.336 -6.472 5.718 1.00 95.94 195 ASP A N 1
ATOM 1568 C CA . ASP A 1 195 ? -17.577 -6.391 6.509 1.00 95.94 195 ASP A CA 1
ATOM 1569 C C . ASP A 1 195 ? -17.327 -5.825 7.920 1.00 95.94 195 ASP A C 1
ATOM 1571 O O . ASP A 1 195 ? -17.739 -6.394 8.935 1.00 95.94 195 ASP A O 1
ATOM 1575 N N . SER A 1 196 ? -16.579 -4.726 7.994 1.00 95.94 196 SER A N 1
ATOM 1576 C CA . SER A 1 196 ? -16.256 -4.041 9.236 1.00 95.94 196 SER A CA 1
ATOM 1577 C C . SER A 1 196 ? -15.909 -2.584 8.993 1.00 95.94 196 SER A C 1
ATOM 1579 O O . SER A 1 196 ? -15.352 -2.226 7.959 1.00 95.94 196 SER A O 1
ATOM 1581 N N . THR A 1 197 ? -16.187 -1.758 9.997 1.00 95.19 197 THR A N 1
ATOM 1582 C CA . THR A 1 197 ? -15.741 -0.362 10.111 1.00 95.19 197 THR A CA 1
ATOM 1583 C C . THR A 1 197 ? -14.792 -0.168 11.301 1.00 95.19 197 THR A C 1
ATOM 1585 O O . THR A 1 197 ? -14.396 0.958 11.609 1.00 95.19 197 THR A O 1
ATOM 1588 N N . ASP A 1 198 ? -14.420 -1.247 12.007 1.00 96.62 198 ASP A N 1
ATOM 1589 C CA . ASP A 1 198 ? -13.462 -1.162 13.107 1.00 96.62 198 ASP A CA 1
ATOM 1590 C C . ASP A 1 198 ? -12.048 -0.945 12.562 1.00 96.62 198 ASP A C 1
ATOM 1592 O O . ASP A 1 198 ? -11.526 -1.737 11.777 1.00 96.62 198 ASP A O 1
ATOM 1596 N N . ARG A 1 199 ? -11.398 0.128 13.019 1.00 95.38 199 ARG A N 1
ATOM 1597 C CA . ARG A 1 199 ? -10.062 0.512 12.548 1.00 95.38 199 ARG A CA 1
ATOM 1598 C C . ARG A 1 199 ? -9.021 -0.594 12.745 1.00 95.38 199 ARG A C 1
ATOM 1600 O O . ARG A 1 199 ? -8.143 -0.741 11.903 1.00 95.38 199 ARG A O 1
ATOM 1607 N N . ASN A 1 200 ? -9.084 -1.358 13.836 1.00 95.88 200 ASN A N 1
ATOM 1608 C CA . ASN A 1 200 ? -8.095 -2.411 14.079 1.00 95.88 200 ASN A CA 1
ATOM 1609 C C . ASN A 1 200 ? -8.329 -3.607 13.155 1.00 95.88 200 ASN A C 1
ATOM 1611 O O . ASN A 1 200 ? -7.363 -4.219 12.704 1.00 95.88 200 ASN A O 1
ATOM 1615 N N . GLU A 1 201 ? -9.589 -3.934 12.863 1.00 97.19 201 GLU A N 1
ATOM 1616 C CA . GLU A 1 201 ? -9.928 -4.971 11.884 1.00 97.19 201 GLU A CA 1
ATOM 1617 C C . GLU A 1 201 ? -9.480 -4.564 10.475 1.00 97.19 201 GLU A C 1
ATOM 1619 O O . GLU A 1 201 ? -8.852 -5.366 9.786 1.00 97.19 201 GLU A O 1
ATOM 1624 N N . ILE A 1 202 ? -9.687 -3.299 10.097 1.00 97.12 202 ILE A N 1
ATOM 1625 C CA . ILE A 1 202 ? -9.198 -2.717 8.838 1.00 97.12 202 ILE A CA 1
ATOM 1626 C C . ILE A 1 202 ? -7.672 -2.832 8.731 1.00 97.12 202 ILE A C 1
ATOM 1628 O O . ILE A 1 202 ? -7.172 -3.404 7.765 1.00 97.12 202 ILE A O 1
ATOM 1632 N N . ILE A 1 203 ? -6.926 -2.359 9.737 1.00 97.25 203 ILE A N 1
ATOM 1633 C CA . ILE A 1 203 ? -5.453 -2.431 9.754 1.00 97.25 203 ILE A CA 1
ATOM 1634 C C . ILE A 1 203 ? -4.972 -3.882 9.684 1.00 97.25 203 ILE A C 1
ATOM 1636 O O . ILE A 1 203 ? -4.063 -4.207 8.926 1.00 97.25 203 ILE A O 1
ATOM 1640 N N . THR A 1 204 ? -5.599 -4.782 10.444 1.00 97.06 204 THR A N 1
ATOM 1641 C CA . THR A 1 204 ? -5.247 -6.209 10.416 1.00 97.06 204 THR A CA 1
ATOM 1642 C C . THR A 1 204 ? -5.475 -6.804 9.028 1.00 97.06 204 THR A C 1
ATOM 1644 O O . THR A 1 204 ? -4.666 -7.609 8.558 1.00 97.06 204 THR A O 1
ATOM 1647 N N . 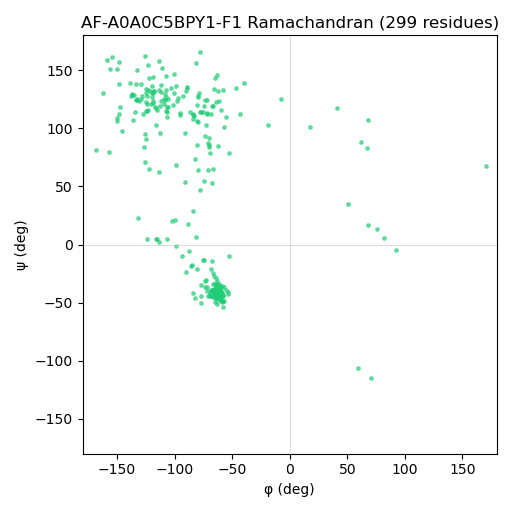SER A 1 205 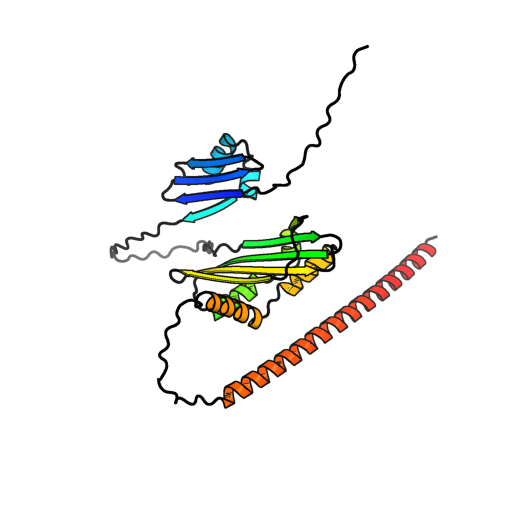? -6.558 -6.397 8.362 1.00 97.25 205 SER A N 1
ATOM 1648 C CA . SER A 1 205 ? -6.847 -6.804 6.993 1.00 97.25 205 SER A CA 1
ATOM 1649 C C . SER A 1 205 ? -5.799 -6.271 6.018 1.00 97.25 205 SER A C 1
ATOM 1651 O O . SER A 1 205 ? -5.299 -7.059 5.228 1.00 97.25 205 SER A O 1
ATOM 1653 N N . ILE A 1 206 ? -5.399 -4.999 6.121 1.00 97.19 206 ILE A N 1
ATOM 1654 C CA . ILE A 1 206 ? -4.357 -4.383 5.275 1.00 97.19 206 ILE A CA 1
ATOM 1655 C C . ILE A 1 206 ? -3.042 -5.166 5.375 1.00 97.19 206 ILE A C 1
ATOM 1657 O O . ILE A 1 206 ? -2.465 -5.569 4.369 1.00 97.19 206 ILE A O 1
ATOM 1661 N N . ILE A 1 207 ? -2.593 -5.472 6.594 1.00 96.75 207 ILE A N 1
ATOM 1662 C CA . ILE A 1 207 ? -1.356 -6.240 6.826 1.00 96.75 207 ILE A CA 1
ATOM 1663 C C . ILE A 1 207 ? -1.458 -7.657 6.241 1.00 96.75 207 ILE A C 1
ATOM 1665 O O . ILE A 1 207 ? -0.467 -8.238 5.809 1.00 96.75 207 ILE A O 1
ATOM 1669 N N . THR A 1 208 ? -2.655 -8.244 6.262 1.00 96.00 208 THR A N 1
ATOM 1670 C CA . THR A 1 208 ? -2.873 -9.598 5.741 1.00 96.00 208 THR A CA 1
ATOM 1671 C C . THR A 1 208 ? -2.928 -9.603 4.215 1.00 96.00 208 THR A C 1
ATOM 1673 O O . THR A 1 208 ? -2.312 -10.461 3.598 1.00 96.00 208 THR A O 1
ATOM 1676 N N . GLN A 1 209 ? -3.639 -8.648 3.613 1.00 95.81 209 GLN A N 1
ATOM 1677 C CA . GLN A 1 209 ? -3.860 -8.575 2.167 1.00 95.81 209 GLN A CA 1
ATOM 1678 C C . GLN A 1 209 ? -2.677 -7.962 1.404 1.00 95.81 209 GLN A C 1
ATOM 1680 O O . GLN A 1 209 ? -2.513 -8.234 0.221 1.00 95.81 209 GLN A O 1
ATOM 1685 N N . SER A 1 210 ? -1.809 -7.198 2.075 1.00 96.06 210 SER A N 1
ATOM 1686 C CA . SER A 1 210 ? -0.530 -6.731 1.507 1.00 96.06 210 SER A CA 1
ATOM 1687 C C . SER A 1 210 ? 0.483 -7.849 1.260 1.00 96.06 210 SER A C 1
ATOM 1689 O O . SER A 1 210 ? 1.457 -7.650 0.540 1.00 96.06 210 SER A O 1
ATOM 1691 N N . GLN A 1 211 ? 0.263 -9.044 1.813 1.00 95.88 211 GLN A N 1
ATOM 1692 C CA . GLN A 1 211 ? 1.084 -10.223 1.538 1.00 95.88 211 GLN A CA 1
ATOM 1693 C C . GLN A 1 211 ? 0.631 -10.877 0.230 1.00 95.88 211 GLN A C 1
ATOM 1695 O O . GLN A 1 211 ? -0.037 -11.912 0.245 1.00 95.88 211 GLN A O 1
ATOM 1700 N N . LEU A 1 212 ? 0.968 -10.244 -0.894 1.00 94.31 212 LEU A N 1
ATOM 1701 C CA . LEU A 1 212 ? 0.610 -10.740 -2.219 1.00 94.31 212 LEU A CA 1
ATOM 1702 C C . LEU A 1 212 ? 1.268 -12.097 -2.509 1.00 94.31 212 LEU A C 1
ATOM 1704 O O . LEU A 1 212 ? 2.401 -12.372 -2.108 1.00 94.31 212 LEU A O 1
ATOM 1708 N N . ASP A 1 213 ? 0.550 -12.940 -3.248 1.00 94.62 213 ASP A N 1
ATOM 1709 C CA . ASP A 1 213 ? 1.085 -14.188 -3.782 1.00 94.62 213 ASP A CA 1
ATOM 1710 C C . ASP A 1 213 ? 1.707 -13.910 -5.168 1.00 94.62 213 ASP A C 1
ATOM 1712 O O . ASP A 1 213 ? 1.109 -13.238 -6.007 1.00 94.62 213 ASP A O 1
ATOM 1716 N N . ARG A 1 214 ? 2.901 -14.457 -5.441 1.00 95.38 214 ARG A N 1
ATOM 1717 C CA . ARG A 1 214 ? 3.627 -14.252 -6.715 1.00 95.38 214 ARG A CA 1
ATOM 1718 C C . ARG A 1 214 ? 2.783 -14.601 -7.947 1.00 95.38 214 ARG A C 1
ATOM 1720 O O . ARG A 1 214 ? 2.811 -13.881 -8.940 1.00 95.38 214 ARG A O 1
ATOM 1727 N N . ASP A 1 215 ? 2.020 -15.691 -7.855 1.00 94.81 215 ASP A N 1
ATOM 1728 C CA . ASP A 1 215 ? 1.129 -16.163 -8.921 1.00 94.81 215 ASP A CA 1
ATOM 1729 C C . ASP A 1 215 ? 0.046 -15.119 -9.259 1.00 94.81 215 ASP A C 1
ATOM 1731 O O . ASP A 1 215 ? -0.277 -14.927 -10.425 1.00 94.81 215 ASP A O 1
ATOM 1735 N N . LEU A 1 216 ? -0.466 -14.394 -8.256 1.00 94.00 216 LEU A N 1
ATOM 1736 C CA . LEU A 1 216 ? -1.482 -13.356 -8.451 1.00 94.00 216 LEU A CA 1
ATOM 1737 C C . LEU A 1 216 ? -0.930 -12.164 -9.250 1.00 94.00 216 LEU A C 1
ATOM 1739 O O . LEU A 1 216 ? -1.627 -11.624 -10.106 1.00 94.00 216 LEU A O 1
ATOM 1743 N N . ILE A 1 217 ? 0.319 -11.768 -8.984 1.00 96.06 217 ILE A N 1
ATOM 1744 C CA . ILE A 1 217 ? 0.997 -10.679 -9.705 1.00 96.06 217 ILE A CA 1
ATOM 1745 C C . ILE A 1 217 ? 1.229 -11.082 -11.166 1.00 96.06 217 ILE A C 1
ATOM 1747 O O . ILE A 1 217 ? 0.933 -10.303 -12.069 1.00 96.06 217 ILE A O 1
ATOM 1751 N N . LEU A 1 218 ? 1.700 -12.311 -11.405 1.00 93.75 218 LEU A N 1
ATOM 1752 C CA . LEU A 1 218 ? 1.895 -12.846 -12.757 1.00 93.75 218 LEU A CA 1
ATOM 1753 C C . LEU A 1 218 ? 0.590 -12.863 -13.557 1.00 93.75 218 LEU A C 1
ATOM 1755 O O . LEU A 1 218 ? 0.551 -12.347 -14.672 1.00 93.75 218 LEU A O 1
ATOM 1759 N N . ASP A 1 219 ? -0.484 -13.390 -12.964 1.00 94.19 219 ASP A N 1
ATOM 1760 C CA . ASP A 1 219 ? -1.800 -13.443 -13.606 1.00 94.19 219 ASP A CA 1
ATOM 1761 C C . ASP A 1 219 ? -2.312 -12.035 -13.971 1.00 94.19 219 ASP A C 1
ATOM 1763 O O . ASP A 1 219 ? -2.938 -11.850 -15.021 1.00 94.19 219 ASP A O 1
ATOM 1767 N N . ALA A 1 220 ? -2.042 -11.030 -13.129 1.00 93.81 220 ALA A N 1
ATOM 1768 C CA . ALA A 1 220 ? -2.427 -9.643 -13.384 1.00 93.81 220 ALA A CA 1
ATOM 1769 C C . ALA A 1 220 ? -1.634 -9.014 -14.541 1.00 93.81 220 ALA A C 1
ATOM 1771 O O . ALA A 1 220 ? -2.239 -8.384 -15.411 1.00 93.81 220 ALA A O 1
ATOM 1772 N N . ILE A 1 221 ? -0.315 -9.228 -14.585 1.00 92.81 221 ILE A N 1
ATOM 1773 C CA . ILE A 1 221 ? 0.557 -8.736 -15.663 1.00 92.81 221 ILE A CA 1
ATOM 1774 C C . ILE A 1 221 ? 0.171 -9.381 -17.005 1.00 92.81 221 ILE A C 1
ATOM 1776 O O . ILE A 1 221 ? 0.019 -8.688 -18.012 1.00 92.81 221 ILE A O 1
ATOM 1780 N N . ASP A 1 222 ? -0.055 -10.697 -17.026 1.00 89.88 222 ASP A N 1
ATOM 1781 C CA . ASP A 1 222 ? -0.440 -11.422 -18.243 1.00 89.88 222 ASP A CA 1
ATOM 1782 C C . ASP A 1 222 ? -1.805 -10.959 -18.779 1.00 89.88 222 ASP A C 1
ATOM 1784 O O . ASP A 1 222 ? -1.990 -10.805 -19.989 1.00 89.88 222 ASP A O 1
ATOM 1788 N N . SER A 1 223 ? -2.752 -10.666 -17.881 1.00 86.50 223 SER A N 1
ATOM 1789 C CA . SER A 1 223 ? -4.097 -10.208 -18.250 1.00 86.50 223 SER A CA 1
ATOM 1790 C C . SER A 1 223 ? -4.111 -8.834 -18.931 1.00 86.50 223 SER A C 1
ATOM 1792 O O . SER A 1 223 ? -5.027 -8.560 -19.710 1.00 86.50 223 SER A O 1
ATOM 1794 N N . GLN A 1 224 ? -3.126 -7.966 -18.667 1.00 78.38 224 GLN A N 1
ATOM 1795 C CA . GLN A 1 224 ? -3.025 -6.672 -19.352 1.00 78.38 224 GLN A CA 1
ATOM 1796 C C . GLN A 1 224 ? -2.653 -6.843 -20.831 1.00 78.38 224 GLN A C 1
ATOM 1798 O O . GLN A 1 224 ? -3.289 -6.237 -21.699 1.00 78.38 224 GLN A O 1
ATOM 1803 N N . ASN A 1 225 ? -1.697 -7.730 -21.126 1.00 73.19 225 ASN A N 1
ATOM 1804 C CA . ASN A 1 225 ? -1.195 -7.962 -22.485 1.00 73.19 225 ASN A CA 1
ATOM 1805 C C . ASN A 1 225 ? -2.271 -8.507 -23.441 1.00 73.19 225 ASN A C 1
ATOM 1807 O O . ASN A 1 225 ? -2.266 -8.191 -24.630 1.00 73.19 225 ASN A O 1
ATOM 1811 N N . ASP A 1 226 ? -3.229 -9.283 -22.930 1.00 66.94 226 ASP A N 1
ATOM 1812 C CA . ASP A 1 226 ? -4.305 -9.871 -23.738 1.00 66.94 226 ASP A CA 1
ATOM 1813 C C . ASP A 1 226 ? -5.387 -8.857 -24.171 1.00 66.94 226 ASP A C 1
ATOM 1815 O O . ASP A 1 226 ? -6.211 -9.155 -25.044 1.00 66.94 226 ASP A O 1
ATOM 1819 N N . SER A 1 227 ? -5.418 -7.658 -23.580 1.00 58.66 227 SER A N 1
ATOM 1820 C CA . SER A 1 227 ? -6.476 -6.672 -23.841 1.00 58.66 227 SER A CA 1
ATOM 1821 C C . SER A 1 227 ? -6.239 -5.788 -25.078 1.00 58.66 227 SER A C 1
ATOM 1823 O O . SER A 1 227 ? -7.208 -5.262 -25.635 1.00 58.66 227 SER A O 1
ATOM 1825 N N . ASP A 1 228 ? -5.002 -5.716 -25.584 1.00 55.84 228 ASP A N 1
ATOM 1826 C CA . ASP A 1 228 ? -4.615 -4.830 -26.696 1.00 55.84 228 ASP A CA 1
ATOM 1827 C C . ASP A 1 228 ? -4.666 -5.472 -28.099 1.00 55.84 228 ASP A C 1
ATOM 1829 O O . ASP A 1 228 ? -4.617 -4.770 -29.112 1.00 55.84 228 ASP A O 1
ATOM 1833 N N . ASP A 1 229 ? -4.854 -6.791 -28.206 1.00 51.66 229 ASP A N 1
ATOM 1834 C CA . ASP A 1 229 ? -4.719 -7.526 -29.480 1.00 51.66 229 ASP A CA 1
ATOM 1835 C C . ASP A 1 229 ? -6.054 -7.891 -30.170 1.00 51.66 229 ASP A C 1
ATOM 1837 O O . ASP A 1 229 ? -6.130 -8.771 -31.036 1.00 51.66 229 ASP A O 1
ATOM 1841 N N . SER A 1 230 ? -7.149 -7.199 -29.838 1.00 52.22 230 SER A N 1
ATOM 1842 C CA . SER A 1 230 ? -8.489 -7.586 -30.313 1.00 52.22 230 SER A CA 1
ATOM 1843 C C . SER A 1 230 ? -8.886 -7.150 -31.738 1.00 52.22 230 SER A C 1
ATOM 1845 O O . SER A 1 230 ? -10.004 -7.459 -32.149 1.00 52.22 230 SER A O 1
ATOM 1847 N N . ASP A 1 231 ? -7.997 -6.554 -32.551 1.00 52.38 231 ASP A N 1
ATOM 1848 C CA . ASP A 1 231 ? -8.364 -6.049 -33.896 1.00 52.38 231 ASP A CA 1
ATOM 1849 C C . ASP A 1 231 ? -7.430 -6.427 -35.077 1.00 52.38 231 ASP A C 1
ATOM 1851 O O . ASP A 1 231 ? -7.483 -5.801 -36.139 1.00 52.38 231 ASP A O 1
ATOM 1855 N N . SER A 1 232 ? -6.633 -7.503 -34.991 1.00 47.91 232 SER A N 1
ATOM 1856 C CA . SER A 1 232 ? -5.850 -8.002 -36.147 1.00 47.91 232 SER A CA 1
ATOM 1857 C C . SER A 1 232 ? -6.158 -9.456 -36.529 1.00 47.91 232 SER A C 1
ATOM 1859 O O . SER A 1 232 ? -5.308 -10.349 -36.511 1.00 47.91 232 SER A O 1
ATOM 1861 N N . PHE A 1 233 ? -7.394 -9.689 -36.969 1.00 47.59 233 PHE A N 1
ATOM 1862 C CA . PHE A 1 233 ? -7.771 -10.880 -37.729 1.00 47.59 233 PHE A CA 1
ATOM 1863 C C . PHE A 1 233 ? -7.212 -10.798 -39.165 1.00 47.59 233 PHE A C 1
ATOM 1865 O O . PHE A 1 233 ? -7.800 -10.132 -40.010 1.00 47.59 233 PHE A O 1
ATOM 1872 N N . GLU A 1 234 ? -6.130 -11.519 -39.470 1.00 45.53 234 GLU A N 1
ATOM 1873 C CA . GLU A 1 234 ? -5.931 -12.157 -40.786 1.00 45.53 234 GLU A CA 1
ATOM 1874 C C . GLU A 1 234 ? -4.952 -13.348 -40.685 1.00 45.53 234 GLU A C 1
ATOM 1876 O O . GLU A 1 234 ? -3.759 -13.266 -40.965 1.00 45.53 234 GLU A O 1
ATOM 1881 N N . ASP A 1 235 ? -5.514 -14.468 -40.217 1.00 53.16 235 ASP A N 1
ATOM 1882 C CA . ASP A 1 235 ? -5.357 -15.830 -40.752 1.00 53.16 235 ASP A CA 1
ATOM 1883 C C . ASP A 1 235 ? -4.158 -16.064 -41.693 1.00 53.16 235 ASP A C 1
ATOM 1885 O O . ASP A 1 235 ? -4.229 -15.757 -42.883 1.00 53.16 235 ASP A O 1
ATOM 1889 N N . ASN A 1 236 ? -3.084 -16.664 -41.162 1.00 50.94 236 ASN A N 1
ATOM 1890 C CA . ASN A 1 236 ? -2.176 -17.556 -41.896 1.00 50.94 236 ASN A CA 1
ATOM 1891 C C . ASN A 1 236 ? -1.233 -18.291 -40.920 1.00 50.94 236 ASN A C 1
ATOM 1893 O O . ASN A 1 236 ? -0.069 -17.917 -40.776 1.00 50.94 236 ASN A O 1
ATOM 1897 N N . SER A 1 237 ? -1.682 -19.373 -40.278 1.00 45.28 237 SER A N 1
ATOM 1898 C CA . SER A 1 237 ? -0.761 -20.304 -39.602 1.00 45.28 237 SER A CA 1
ATOM 1899 C C . SER A 1 237 ? -0.961 -21.747 -40.063 1.00 45.28 237 SER A C 1
ATOM 1901 O O . SER A 1 237 ? -1.612 -22.582 -39.445 1.00 45.28 237 SER A O 1
ATOM 1903 N N . ASP A 1 238 ? -0.315 -22.039 -41.188 1.00 49.97 238 ASP A N 1
ATOM 1904 C CA . ASP A 1 238 ? -0.058 -23.388 -41.683 1.00 49.97 238 ASP A CA 1
ATOM 1905 C C . ASP A 1 238 ? 1.465 -23.621 -41.639 1.00 49.97 238 ASP A C 1
ATOM 1907 O O . ASP A 1 238 ? 2.111 -23.735 -42.678 1.00 49.97 238 ASP A O 1
ATOM 1911 N N . VAL A 1 239 ? 2.099 -23.581 -40.451 1.00 47.62 239 VAL A N 1
ATOM 1912 C CA . VAL A 1 239 ? 3.556 -23.814 -40.321 1.00 47.62 239 VAL A CA 1
ATOM 1913 C C . VAL A 1 239 ? 3.940 -24.527 -39.009 1.00 47.62 239 VAL A C 1
ATOM 1915 O O . VAL A 1 239 ? 4.151 -23.910 -37.975 1.00 47.62 239 VAL A O 1
ATOM 1918 N N . ILE A 1 240 ? 4.117 -25.847 -39.136 1.00 44.84 240 ILE A N 1
ATOM 1919 C CA . ILE A 1 240 ? 5.182 -26.685 -38.544 1.00 44.84 240 ILE A CA 1
ATOM 1920 C C . ILE A 1 240 ? 5.262 -26.748 -37.004 1.00 44.84 240 ILE A C 1
ATOM 1922 O O . ILE A 1 240 ? 6.077 -26.098 -36.358 1.00 44.84 240 ILE A O 1
ATOM 1926 N N . THR A 1 241 ? 4.518 -27.704 -36.446 1.00 58.03 241 THR A N 1
ATOM 1927 C CA . THR A 1 241 ? 4.914 -28.475 -35.256 1.00 58.03 241 THR A CA 1
ATOM 1928 C C . THR A 1 241 ? 6.130 -29.349 -35.584 1.00 58.03 241 THR A C 1
ATOM 1930 O O . THR A 1 241 ? 6.083 -30.010 -36.621 1.00 58.03 241 THR A O 1
ATOM 1933 N N . ASP A 1 242 ? 7.161 -29.389 -34.730 1.00 47.62 242 ASP A N 1
ATOM 1934 C CA . ASP A 1 242 ? 7.820 -30.627 -34.238 1.00 47.62 242 ASP A CA 1
ATOM 1935 C C . ASP A 1 242 ? 9.115 -30.295 -33.460 1.00 47.62 242 ASP A C 1
ATOM 1937 O O . ASP A 1 242 ? 10.234 -30.570 -33.896 1.00 47.62 242 ASP A O 1
ATOM 1941 N N . GLN A 1 243 ? 8.971 -29.663 -32.295 1.00 46.56 243 GLN A N 1
ATOM 1942 C CA . GLN A 1 243 ? 9.932 -29.824 -31.206 1.00 46.56 243 GLN A CA 1
ATOM 1943 C C . GLN A 1 243 ? 9.128 -30.265 -29.993 1.00 46.56 243 GLN A C 1
ATOM 1945 O O . GLN A 1 243 ? 8.574 -29.451 -29.263 1.00 46.56 243 GLN A O 1
ATOM 1950 N N . THR A 1 244 ? 8.999 -31.579 -29.839 1.00 50.88 244 THR A N 1
ATOM 1951 C CA . THR A 1 244 ? 8.512 -32.215 -28.618 1.00 50.88 244 THR A CA 1
ATOM 1952 C C . THR A 1 244 ? 9.485 -31.881 -27.488 1.00 50.88 244 THR A C 1
ATOM 1954 O O . THR A 1 244 ? 10.435 -32.629 -27.240 1.00 50.88 244 THR A O 1
ATOM 1957 N N . PHE A 1 245 ? 9.298 -30.725 -26.852 1.00 53.88 245 PHE A N 1
ATOM 1958 C CA . PHE A 1 245 ? 9.761 -30.532 -25.487 1.00 53.88 245 PHE A CA 1
ATOM 1959 C C . PHE A 1 245 ? 9.089 -31.610 -24.636 1.00 53.88 245 PHE A C 1
ATOM 1961 O O . PHE A 1 245 ? 7.918 -31.938 -24.830 1.00 53.88 245 PHE A O 1
ATOM 1968 N N . ASP A 1 246 ? 9.884 -32.264 -23.800 1.00 58.34 246 ASP A N 1
ATOM 1969 C CA . ASP A 1 246 ? 9.478 -33.423 -23.018 1.00 58.34 246 ASP A CA 1
ATOM 1970 C C . ASP A 1 246 ? 8.518 -32.949 -21.910 1.00 58.34 246 ASP A C 1
ATOM 1972 O O . ASP A 1 246 ? 8.934 -32.616 -20.804 1.00 58.34 246 ASP A O 1
ATOM 1976 N N . ASP A 1 247 ? 7.219 -32.874 -22.230 1.00 63.41 247 ASP A N 1
ATOM 1977 C CA . ASP A 1 247 ? 6.114 -32.420 -21.359 1.00 63.41 247 ASP A CA 1
ATOM 1978 C C . ASP A 1 247 ? 6.042 -33.146 -19.999 1.00 63.41 247 ASP A C 1
ATOM 1980 O O . ASP A 1 247 ? 5.279 -32.750 -19.118 1.00 63.41 247 ASP A O 1
ATOM 1984 N N . SER A 1 248 ? 6.819 -34.215 -19.803 1.00 75.69 248 SER A N 1
ATOM 1985 C CA . SER A 1 248 ? 6.881 -34.950 -18.541 1.00 75.69 248 SER A CA 1
ATOM 1986 C C . SER A 1 248 ? 7.393 -34.089 -17.382 1.00 75.69 248 SER A C 1
ATOM 1988 O O . SER A 1 248 ? 6.848 -34.189 -16.287 1.00 75.69 248 SER A O 1
ATOM 1990 N N . GLU A 1 249 ? 8.394 -33.231 -17.604 1.00 78.56 249 GLU A N 1
ATOM 1991 C CA . GLU A 1 249 ? 8.989 -32.416 -16.529 1.00 78.56 249 GLU A CA 1
ATOM 1992 C C . GLU A 1 249 ? 8.032 -31.301 -16.072 1.00 78.56 249 GLU A C 1
ATOM 1994 O O . GLU A 1 249 ? 7.882 -31.042 -14.879 1.00 78.56 249 GLU A O 1
ATOM 1999 N N . LEU A 1 250 ? 7.273 -30.720 -17.008 1.00 76.75 250 LEU A N 1
ATOM 2000 C CA . LEU A 1 250 ? 6.228 -29.736 -16.707 1.00 76.75 250 LEU A CA 1
ATOM 2001 C C . LEU A 1 250 ? 5.054 -30.335 -15.923 1.00 76.75 250 LEU A C 1
ATOM 2003 O O . LEU A 1 250 ? 4.440 -29.650 -15.105 1.00 76.75 250 LEU A O 1
ATOM 2007 N N . VAL A 1 251 ? 4.707 -31.599 -16.173 1.00 83.88 251 VAL A N 1
ATOM 2008 C CA . VAL A 1 251 ? 3.643 -32.283 -15.423 1.00 83.88 251 VAL A CA 1
ATOM 2009 C C . VAL A 1 251 ? 4.068 -32.535 -13.978 1.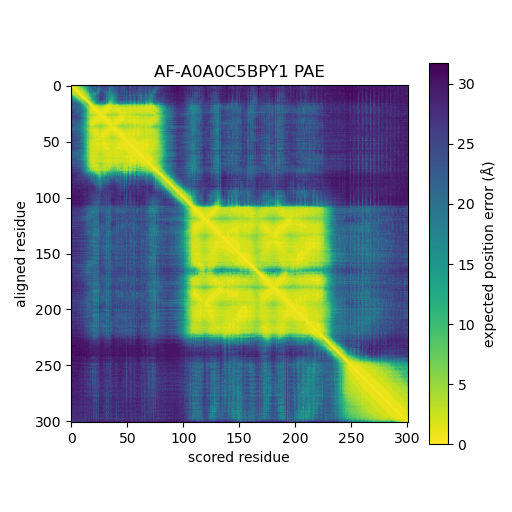00 83.88 251 VAL A C 1
ATOM 2011 O O . VAL A 1 251 ? 3.257 -32.316 -13.075 1.00 83.88 251 VAL A O 1
ATOM 2014 N N . ASP A 1 252 ? 5.318 -32.941 -13.759 1.00 87.69 252 ASP A N 1
ATOM 2015 C CA . ASP A 1 252 ? 5.858 -33.166 -12.416 1.00 87.69 252 ASP A CA 1
ATOM 2016 C C . ASP A 1 252 ? 5.947 -31.846 -11.627 1.00 87.69 252 ASP A C 1
ATOM 2018 O O . ASP A 1 252 ? 5.457 -31.784 -10.499 1.00 87.69 252 ASP A O 1
ATOM 2022 N N . LEU A 1 253 ? 6.426 -30.760 -12.251 1.00 81.12 253 LEU A N 1
ATOM 2023 C CA . LEU A 1 253 ? 6.462 -29.422 -11.637 1.00 81.12 253 LEU A CA 1
ATOM 2024 C C . LEU A 1 253 ? 5.065 -28.901 -11.267 1.00 81.12 253 LEU A C 1
ATOM 2026 O O . LEU A 1 253 ? 4.863 -28.360 -10.183 1.00 81.12 253 LEU A O 1
ATOM 2030 N N . ARG A 1 254 ? 4.060 -29.107 -12.128 1.00 85.31 254 ARG A N 1
ATOM 2031 C CA . ARG A 1 254 ? 2.666 -28.729 -11.822 1.00 85.31 254 ARG A CA 1
ATOM 2032 C C . ARG A 1 254 ? 2.081 -29.529 -10.660 1.00 85.31 254 ARG A C 1
ATOM 2034 O O . ARG A 1 254 ? 1.250 -29.010 -9.917 1.00 85.31 254 ARG A O 1
ATOM 2041 N N . ALA A 1 255 ? 2.467 -30.796 -10.520 1.00 90.75 255 ALA A N 1
ATOM 2042 C CA . ALA A 1 255 ? 2.034 -31.623 -9.400 1.00 90.75 255 ALA A CA 1
ATOM 2043 C C . ALA A 1 255 ? 2.703 -31.189 -8.087 1.00 90.75 255 ALA A C 1
ATOM 2045 O O . ALA A 1 255 ? 2.028 -31.137 -7.061 1.00 90.75 255 ALA A O 1
ATOM 2046 N N . GLU A 1 256 ? 3.991 -30.843 -8.132 1.00 93.62 256 GLU A N 1
ATOM 2047 C CA . GLU A 1 256 ? 4.738 -30.321 -6.985 1.00 93.62 256 GLU A CA 1
ATOM 2048 C C . GLU A 1 256 ? 4.191 -28.968 -6.519 1.00 93.62 256 GLU A C 1
ATOM 2050 O O . GLU A 1 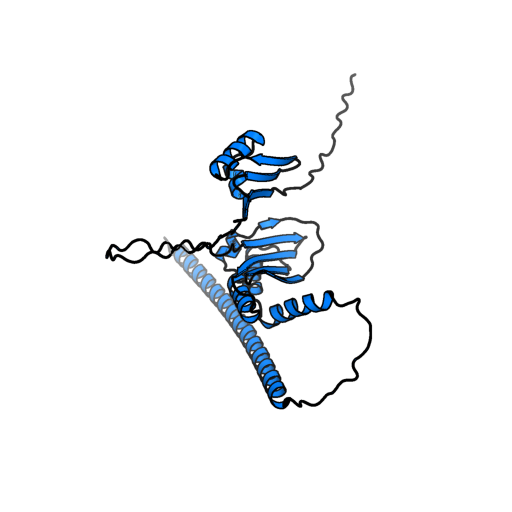256 ? 3.877 -28.823 -5.340 1.00 93.62 256 GLU A O 1
ATOM 2055 N N . ASN A 1 257 ? 3.943 -28.026 -7.437 1.00 80.50 257 ASN A N 1
ATOM 2056 C CA . ASN A 1 257 ? 3.333 -26.736 -7.096 1.00 80.50 257 ASN A CA 1
ATOM 2057 C C . ASN A 1 257 ? 1.954 -26.894 -6.453 1.00 80.50 257 ASN A C 1
ATOM 2059 O O . ASN A 1 257 ? 1.663 -26.249 -5.449 1.00 80.50 257 ASN A O 1
ATOM 2063 N N . ARG A 1 258 ? 1.117 -27.806 -6.964 1.00 91.44 258 ARG A N 1
ATOM 2064 C CA . ARG A 1 258 ? -0.178 -28.091 -6.332 1.00 91.44 258 ARG A CA 1
ATOM 2065 C C . ARG A 1 258 ? -0.012 -28.629 -4.908 1.00 91.44 258 ARG A C 1
ATOM 2067 O O . ARG A 1 258 ? -0.760 -28.231 -4.024 1.00 91.44 258 ARG A O 1
ATOM 2074 N N . ALA A 1 259 ? 0.950 -29.523 -4.681 1.00 92.94 259 ALA A N 1
ATOM 2075 C CA . ALA A 1 259 ? 1.208 -30.068 -3.350 1.00 92.94 259 ALA A CA 1
ATOM 2076 C C . ALA A 1 259 ? 1.704 -28.987 -2.374 1.00 92.94 259 ALA A C 1
ATOM 2078 O O . ALA A 1 259 ? 1.265 -28.962 -1.227 1.00 92.94 259 ALA A O 1
ATOM 2079 N N . LEU A 1 260 ? 2.560 -28.071 -2.837 1.00 89.06 260 LEU A N 1
ATOM 2080 C CA . LEU A 1 260 ? 3.029 -26.932 -2.045 1.00 89.06 260 LEU A CA 1
ATOM 2081 C C . LEU A 1 260 ? 1.896 -25.952 -1.712 1.00 89.06 260 LEU A C 1
ATOM 2083 O O . LEU A 1 260 ? 1.818 -25.469 -0.586 1.00 89.06 260 LEU A O 1
ATOM 2087 N N . GLN A 1 261 ? 0.985 -25.690 -2.652 1.00 84.19 261 GLN A N 1
ATOM 2088 C CA . GLN A 1 261 ? -0.206 -24.870 -2.401 1.00 84.19 261 GLN A CA 1
ATOM 2089 C C . GLN A 1 261 ? -1.122 -25.509 -1.341 1.00 84.19 261 GLN A C 1
ATOM 2091 O O . GLN A 1 261 ? -1.575 -24.820 -0.427 1.00 84.19 261 GLN A O 1
ATOM 2096 N N . GLU A 1 262 ? -1.346 -26.827 -1.411 1.00 92.06 262 GLU A N 1
ATOM 2097 C CA . GLU A 1 262 ? -2.104 -27.567 -0.390 1.00 92.06 262 GLU A CA 1
ATOM 2098 C C . GLU A 1 262 ? -1.413 -27.512 0.987 1.00 92.06 262 GLU A C 1
ATOM 2100 O O . GLU A 1 262 ? -2.076 -27.296 2.003 1.00 92.06 262 GLU A O 1
ATOM 2105 N N . GLU A 1 263 ? -0.085 -27.658 1.042 1.00 93.12 263 GLU A N 1
ATOM 2106 C CA . GLU A 1 263 ? 0.687 -27.551 2.287 1.00 93.12 263 GLU A CA 1
ATOM 2107 C C . GLU A 1 263 ? 0.610 -26.142 2.892 1.00 93.12 263 GLU A C 1
ATOM 2109 O O . GLU A 1 263 ? 0.347 -25.998 4.087 1.00 93.12 263 GLU A O 1
ATOM 2114 N N . ASN A 1 264 ? 0.751 -25.098 2.072 1.00 83.19 264 ASN A N 1
ATOM 2115 C CA . ASN A 1 264 ? 0.615 -23.712 2.517 1.00 83.19 264 ASN A CA 1
ATOM 2116 C C . ASN A 1 264 ? -0.790 -23.409 3.049 1.00 83.19 264 ASN A C 1
ATOM 2118 O O . ASN A 1 264 ? -0.925 -22.710 4.053 1.00 83.19 264 ASN A O 1
ATOM 2122 N N . GLN A 1 265 ? -1.836 -23.962 2.432 1.00 88.06 265 GLN A N 1
ATOM 2123 C CA . GLN A 1 265 ? -3.201 -23.820 2.936 1.00 88.06 265 GLN A CA 1
ATOM 2124 C C . GLN A 1 265 ? -3.359 -24.453 4.327 1.00 88.06 265 GLN A C 1
ATOM 2126 O O . GLN A 1 265 ? -3.912 -23.821 5.227 1.00 88.06 265 GLN A O 1
ATOM 2131 N N . ILE A 1 266 ? -2.816 -25.658 4.529 1.00 93.19 266 ILE A N 1
ATOM 2132 C CA . ILE A 1 266 ? -2.834 -26.345 5.831 1.00 93.19 266 ILE A CA 1
ATOM 2133 C C . ILE A 1 266 ? -2.073 -25.535 6.887 1.00 93.19 266 ILE A C 1
ATOM 2135 O O . ILE A 1 266 ? -2.555 -25.377 8.007 1.00 93.19 266 ILE A O 1
ATOM 2139 N N . LEU A 1 267 ? -0.906 -24.985 6.541 1.00 89.38 267 LEU A N 1
ATOM 2140 C CA . LEU A 1 267 ? -0.124 -24.151 7.457 1.00 89.38 267 LEU A CA 1
ATOM 2141 C C . LEU A 1 267 ? -0.864 -22.859 7.830 1.00 89.38 267 LEU A C 1
ATOM 2143 O O . LEU A 1 267 ? -0.837 -22.457 8.993 1.00 89.38 267 LEU A O 1
ATOM 2147 N N . ARG A 1 268 ? -1.560 -22.224 6.875 1.00 86.25 268 ARG A N 1
ATOM 2148 C CA . ARG A 1 268 ? -2.407 -21.047 7.138 1.00 86.25 268 ARG A CA 1
ATOM 2149 C C . ARG A 1 268 ? -3.547 -21.389 8.113 1.00 86.25 268 ARG A C 1
ATOM 2151 O O . ARG A 1 268 ? -3.801 -20.615 9.036 1.00 86.25 268 ARG A O 1
ATOM 2158 N N . GLU A 1 269 ? -4.191 -22.549 7.964 1.00 92.88 269 GLU A N 1
ATOM 2159 C CA . GLU A 1 269 ? -5.205 -23.043 8.914 1.00 92.88 269 GLU A CA 1
ATOM 2160 C C . GLU A 1 269 ? -4.611 -23.297 10.312 1.00 92.88 269 GLU A C 1
ATOM 2162 O O . GLU A 1 269 ? -5.153 -22.813 11.305 1.00 92.88 269 GLU A O 1
ATOM 2167 N N . GLU A 1 270 ? -3.453 -23.963 10.404 1.00 95.50 270 GLU A N 1
ATOM 2168 C CA . GLU A 1 270 ? -2.790 -24.254 11.685 1.00 95.50 270 GLU A CA 1
ATOM 2169 C C . GLU A 1 270 ? -2.366 -22.973 12.428 1.00 95.50 270 GLU A C 1
ATOM 2171 O O . GLU A 1 270 ? -2.526 -22.865 13.647 1.00 95.50 270 GLU A O 1
ATOM 2176 N N . VAL A 1 271 ? -1.871 -21.961 11.708 1.00 89.50 271 VAL A N 1
ATOM 2177 C CA . VAL A 1 271 ? -1.537 -20.650 12.289 1.00 89.50 271 VAL A CA 1
ATOM 2178 C C . VAL A 1 271 ? -2.780 -19.956 12.850 1.00 89.50 271 VAL A C 1
ATOM 2180 O O . VAL A 1 271 ? -2.705 -19.348 13.922 1.00 89.50 271 VAL A O 1
ATOM 2183 N N . ASN A 1 272 ? -3.919 -20.049 12.163 1.00 88.88 272 ASN A N 1
ATOM 2184 C CA . ASN A 1 272 ? -5.174 -19.467 12.635 1.00 88.88 272 ASN A CA 1
ATOM 2185 C C . ASN A 1 272 ? -5.695 -20.169 13.897 1.00 88.88 272 ASN A C 1
ATOM 2187 O O . ASN A 1 272 ? -6.027 -19.486 14.868 1.00 88.88 272 ASN A O 1
ATOM 2191 N N . ASP A 1 273 ? -5.665 -21.502 13.935 1.00 94.38 273 ASP A N 1
ATOM 2192 C CA . ASP A 1 273 ? -6.041 -22.283 15.121 1.00 94.38 273 ASP A CA 1
ATOM 2193 C C . ASP A 1 273 ? -5.168 -21.918 16.337 1.00 94.38 273 ASP A C 1
ATOM 2195 O O . ASP A 1 273 ? -5.668 -21.689 17.444 1.00 94.38 273 ASP A O 1
ATOM 2199 N N . LEU A 1 274 ? -3.850 -21.789 16.136 1.00 93.75 274 LEU A N 1
ATOM 2200 C CA . LEU A 1 274 ? -2.916 -21.384 17.192 1.00 93.75 274 LEU A CA 1
ATOM 2201 C C . LEU A 1 274 ? -3.176 -19.956 17.688 1.00 93.75 274 LEU A C 1
ATOM 2203 O O . LEU A 1 274 ? -3.059 -19.684 18.888 1.00 93.75 274 LEU A O 1
ATOM 2207 N N . ARG A 1 275 ? -3.538 -19.031 16.790 1.00 87.06 275 ARG A N 1
ATOM 2208 C CA . ARG A 1 275 ? -3.923 -17.660 17.160 1.00 87.06 275 ARG A CA 1
ATOM 2209 C C . ARG A 1 275 ? -5.194 -17.649 18.012 1.00 87.06 275 ARG A C 1
ATOM 2211 O O . ARG A 1 275 ? -5.231 -16.932 19.015 1.00 87.06 275 ARG A O 1
ATOM 2218 N N . GLU A 1 276 ? -6.193 -18.466 17.676 1.00 93.19 276 GLU A N 1
ATOM 2219 C CA . GLU A 1 276 ? -7.416 -18.610 18.476 1.00 93.19 276 GLU A CA 1
ATOM 2220 C C . GLU A 1 276 ? -7.118 -19.200 19.867 1.00 93.19 276 GLU A C 1
ATOM 2222 O O . GLU A 1 276 ? -7.597 -18.690 20.887 1.00 93.19 276 GLU A O 1
ATOM 2227 N N . GLU A 1 277 ? -6.274 -20.235 19.949 1.00 96.06 277 GLU A N 1
ATOM 2228 C CA . GLU A 1 277 ? -5.859 -20.820 21.230 1.00 96.06 277 GLU A CA 1
ATOM 2229 C C . GLU A 1 277 ? -5.137 -19.789 22.116 1.00 96.06 277 GLU A C 1
ATOM 2231 O O . GLU A 1 277 ? -5.410 -19.684 23.318 1.00 96.06 277 GLU A O 1
ATOM 2236 N N . LEU A 1 278 ? -4.262 -18.972 21.523 1.00 91.19 278 LEU A N 1
ATOM 2237 C CA . LEU A 1 278 ? -3.531 -17.918 22.224 1.00 91.19 278 LEU A CA 1
ATOM 2238 C C . LEU A 1 278 ? -4.475 -16.819 22.741 1.00 91.19 278 LEU A C 1
ATOM 2240 O O . LEU A 1 278 ? -4.340 -16.380 23.890 1.00 91.19 278 LEU A O 1
ATOM 2244 N N . ALA A 1 279 ? -5.468 -16.414 21.945 1.00 89.50 279 ALA A N 1
ATOM 2245 C CA . ALA A 1 279 ? -6.497 -15.462 22.363 1.00 89.50 279 ALA A CA 1
ATOM 2246 C C . ALA A 1 279 ? -7.313 -15.993 23.558 1.00 89.50 279 ALA A C 1
ATOM 2248 O O . ALA A 1 279 ? -7.474 -15.294 24.567 1.00 89.50 279 ALA A O 1
ATOM 2249 N N . ASN A 1 280 ? -7.740 -17.258 23.496 1.00 94.00 280 ASN A N 1
ATOM 2250 C CA . ASN A 1 280 ? -8.452 -17.932 24.583 1.00 94.00 280 ASN A CA 1
ATOM 2251 C C . ASN A 1 280 ? -7.609 -18.003 25.869 1.00 94.00 280 ASN A C 1
ATOM 2253 O O . ASN A 1 280 ? -8.104 -17.725 26.968 1.00 94.00 280 ASN A O 1
ATOM 2257 N N . LEU A 1 281 ? -6.317 -18.327 25.756 1.00 95.94 281 LEU A N 1
ATOM 2258 C CA . LEU A 1 281 ? -5.410 -18.381 26.903 1.00 95.94 281 LEU A CA 1
ATOM 2259 C C . LEU A 1 281 ? -5.237 -17.002 27.558 1.00 95.94 281 LEU A C 1
ATOM 2261 O O . LEU A 1 281 ? -5.291 -16.887 28.787 1.00 95.94 281 LEU A O 1
ATOM 2265 N N . ASN A 1 282 ? -5.078 -15.951 26.749 1.00 87.88 282 ASN A N 1
ATOM 2266 C CA . ASN A 1 282 ? -4.980 -14.574 27.231 1.00 87.88 282 ASN A CA 1
ATOM 2267 C C . ASN A 1 282 ? -6.249 -14.133 27.971 1.00 87.88 282 ASN A C 1
ATOM 2269 O O . ASN A 1 282 ? -6.155 -13.506 29.030 1.00 87.88 282 ASN A O 1
ATOM 2273 N N . GLN A 1 283 ? -7.432 -14.507 27.478 1.00 93.50 283 GLN A N 1
ATOM 2274 C CA . GLN A 1 283 ? -8.698 -14.223 28.156 1.00 93.50 283 GLN A CA 1
ATOM 2275 C C . GLN A 1 283 ? -8.756 -14.872 29.548 1.00 93.50 283 GLN A C 1
ATOM 2277 O O . GLN A 1 283 ? -9.073 -14.200 30.535 1.00 93.50 283 GLN A O 1
ATOM 2282 N N . VAL A 1 284 ? -8.395 -16.156 29.652 1.00 96.62 284 VAL A N 1
ATOM 2283 C CA . VAL A 1 284 ? -8.357 -16.881 30.934 1.00 96.62 284 VAL A CA 1
ATOM 2284 C C . VAL A 1 284 ? -7.372 -16.228 31.906 1.00 96.62 284 VAL A C 1
ATOM 2286 O O . VAL A 1 284 ? -7.684 -16.058 33.088 1.00 96.62 284 VAL A O 1
ATOM 2289 N N . LEU A 1 285 ? -6.191 -15.834 31.423 1.00 95.06 285 LEU A N 1
ATOM 2290 C CA . LEU A 1 285 ? -5.181 -15.165 32.241 1.00 95.06 285 LEU A CA 1
ATOM 2291 C C . LEU A 1 285 ? -5.699 -13.829 32.795 1.00 95.06 285 LEU A C 1
ATOM 2293 O O . LEU A 1 285 ? -5.548 -13.550 33.986 1.00 95.06 285 LEU A O 1
ATOM 2297 N N . MET A 1 286 ? -6.356 -13.025 31.957 1.00 93.62 286 MET A N 1
ATOM 2298 C CA . MET A 1 286 ? -6.939 -11.740 32.355 1.00 93.62 286 MET A CA 1
ATOM 2299 C C . MET A 1 286 ? -8.028 -11.906 33.420 1.00 93.62 286 MET A C 1
ATOM 2301 O O . MET A 1 286 ? -8.084 -11.137 34.385 1.00 93.62 286 MET A O 1
ATOM 2305 N N . GLU A 1 287 ? -8.860 -12.942 33.309 1.00 97.06 287 GLU A N 1
ATOM 2306 C CA . GLU A 1 287 ? -9.882 -13.241 34.311 1.00 97.06 287 GLU A CA 1
ATOM 2307 C C . GLU A 1 287 ? -9.268 -13.682 35.650 1.00 97.06 287 GLU A C 1
ATOM 2309 O O . GLU A 1 287 ? -9.699 -13.228 36.715 1.00 97.06 287 GLU A O 1
ATOM 2314 N N . GLN A 1 288 ? -8.194 -14.476 35.623 1.00 96.06 288 GLN A N 1
ATOM 2315 C CA . GLN A 1 288 ? -7.448 -14.830 36.835 1.00 96.06 288 GLN A CA 1
ATOM 2316 C C . GLN A 1 288 ? -6.808 -13.607 37.500 1.00 96.06 288 GLN A C 1
ATOM 2318 O O . GLN A 1 288 ? -6.916 -13.448 38.719 1.00 96.06 288 GLN A O 1
ATOM 2323 N N . ILE A 1 289 ? -6.182 -12.720 36.718 1.00 95.31 289 ILE A N 1
ATOM 2324 C CA . ILE A 1 289 ? -5.608 -11.464 37.218 1.00 95.31 289 ILE A CA 1
ATOM 2325 C C . ILE A 1 289 ? -6.691 -10.625 37.902 1.00 95.31 289 ILE A C 1
ATOM 2327 O O . ILE A 1 289 ? -6.475 -10.133 39.012 1.00 95.31 289 ILE A O 1
ATOM 2331 N N . ARG A 1 290 ? -7.875 -10.510 37.292 1.00 97.19 290 ARG A N 1
ATOM 2332 C CA . ARG A 1 290 ? -9.016 -9.792 37.873 1.00 97.19 290 ARG A CA 1
ATOM 2333 C C . ARG A 1 290 ? -9.435 -10.372 39.225 1.00 97.19 290 ARG A C 1
ATOM 2335 O O . ARG A 1 290 ? -9.536 -9.626 40.196 1.00 97.19 290 ARG A O 1
ATOM 2342 N N . VAL A 1 291 ? -9.612 -11.692 39.322 1.00 97.94 291 VAL A N 1
ATOM 2343 C CA . VAL A 1 291 ? -9.968 -12.368 40.585 1.00 97.94 291 VAL A CA 1
ATOM 2344 C C . VAL A 1 291 ? -8.902 -12.137 41.666 1.00 97.94 291 VAL A C 1
ATOM 2346 O O . VAL A 1 291 ? -9.226 -11.896 42.834 1.00 97.94 291 VAL A O 1
ATOM 2349 N N . ILE A 1 292 ? -7.618 -12.169 41.296 1.00 96.50 292 ILE A N 1
ATOM 2350 C CA . ILE A 1 292 ? -6.514 -11.867 42.217 1.00 96.50 292 ILE A CA 1
ATOM 2351 C C . ILE A 1 292 ? -6.590 -10.410 42.695 1.00 96.50 292 ILE A C 1
ATOM 2353 O O . ILE A 1 292 ? -6.459 -10.151 43.891 1.00 96.50 292 ILE A O 1
ATOM 2357 N N . MET A 1 293 ? -6.842 -9.450 41.803 1.00 95.56 293 MET A N 1
ATOM 2358 C CA . MET A 1 293 ? -6.977 -8.043 42.194 1.00 95.56 293 MET A CA 1
ATOM 2359 C C . MET A 1 293 ? -8.168 -7.814 43.134 1.00 95.56 293 MET A C 1
ATOM 2361 O O . MET A 1 293 ? -8.008 -7.150 44.160 1.00 95.56 293 MET A O 1
ATOM 2365 N N . ASP A 1 294 ? -9.325 -8.410 42.844 1.00 97.19 294 ASP A N 1
ATOM 2366 C CA . ASP A 1 294 ? -10.528 -8.293 43.676 1.00 97.19 294 ASP A CA 1
ATOM 2367 C C . ASP A 1 294 ? -10.306 -8.880 45.081 1.00 97.19 294 ASP A C 1
ATOM 2369 O O . ASP A 1 294 ? -10.693 -8.286 46.094 1.00 97.19 294 ASP A O 1
ATOM 2373 N N . THR A 1 295 ? -9.622 -10.025 45.173 1.00 97.12 295 THR A N 1
ATOM 2374 C CA . THR A 1 295 ? -9.282 -10.640 46.467 1.00 97.12 295 THR A CA 1
ATOM 2375 C C . THR A 1 295 ? -8.262 -9.820 47.257 1.00 97.12 295 THR A C 1
ATOM 2377 O O . THR A 1 295 ? -8.425 -9.653 48.467 1.00 97.12 295 THR A O 1
ATOM 2380 N N . LEU A 1 296 ? -7.247 -9.248 46.600 1.00 95.44 296 LEU A N 1
ATOM 2381 C CA . LEU A 1 296 ? -6.291 -8.340 47.243 1.00 95.44 296 LEU A CA 1
ATOM 2382 C C . LEU A 1 296 ? -6.961 -7.053 47.741 1.00 95.44 296 LEU A C 1
ATOM 2384 O O . LEU A 1 296 ? -6.646 -6.591 48.839 1.00 95.44 296 LEU A O 1
ATOM 2388 N N . ALA A 1 297 ? -7.904 -6.493 46.978 1.00 95.62 297 ALA A N 1
ATOM 2389 C CA . ALA A 1 297 ? -8.669 -5.318 47.384 1.00 95.62 297 ALA A CA 1
ATOM 2390 C C . ALA A 1 297 ? -9.523 -5.596 48.632 1.00 95.62 297 ALA A C 1
ATOM 2392 O O . ALA A 1 297 ? -9.541 -4.781 49.554 1.00 95.62 297 ALA A O 1
ATOM 2393 N N . ALA A 1 298 ? -10.163 -6.768 48.705 1.00 96.69 298 ALA A N 1
ATOM 2394 C CA . ALA A 1 298 ? -10.957 -7.186 49.863 1.00 96.69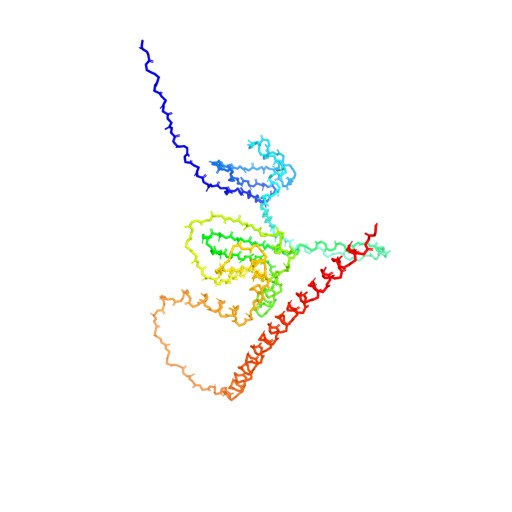 298 ALA A CA 1
ATOM 2395 C C . ALA A 1 298 ? -10.120 -7.428 51.135 1.00 96.69 298 ALA A C 1
ATOM 2397 O O . ALA A 1 298 ? -10.642 -7.341 52.246 1.00 96.69 298 ALA A O 1
ATOM 2398 N N . LEU A 1 299 ? -8.829 -7.736 50.983 1.00 95.00 299 LEU A N 1
ATOM 2399 C CA . LEU A 1 299 ? -7.900 -7.970 52.090 1.00 95.00 299 LEU A CA 1
ATOM 2400 C C . LEU A 1 299 ? -7.222 -6.698 52.609 1.00 95.00 299 LEU A C 1
ATOM 2402 O O . LEU A 1 299 ? -6.489 -6.790 53.593 1.00 95.00 299 LEU A O 1
ATOM 2406 N N . ARG A 1 300 ? -7.427 -5.537 51.974 1.00 82.75 300 ARG A N 1
ATOM 2407 C CA . ARG A 1 300 ? -6.837 -4.258 52.394 1.00 82.75 300 ARG A CA 1
ATOM 2408 C C . ARG A 1 300 ? -7.670 -3.677 53.561 1.00 82.75 300 ARG A C 1
ATOM 2410 O O . ARG A 1 300 ? -8.799 -3.258 53.313 1.00 82.75 300 ARG A O 1
ATOM 2417 N N . PRO A 1 301 ? -7.169 -3.710 54.815 1.00 66.81 301 PRO A N 1
ATOM 2418 C CA . PRO A 1 301 ? -7.917 -3.293 56.005 1.00 66.81 301 PRO A CA 1
ATOM 2419 C C . PRO A 1 301 ? -8.027 -1.771 56.158 1.00 66.81 301 PRO A C 1
ATOM 2421 O O . PRO A 1 301 ? -7.158 -1.047 55.617 1.00 66.81 301 PRO A O 1
#

Mean predicted aligned error: 18.54 Å

Radius of gyration: 29.28 Å; Cα contacts (8 Å, |Δi|>4): 316; chains: 1; bounding box: 96×80×98 Å

pLDDT: mean 81.55, std 20.14, range [26.5, 97.94]

Organism: NCBI:txid1582439

Foldseek 3Di:
DDDDDDDDDDDDDPPPQDWAWEWEDDPQKIWIWTDHDPDIDTDMDNGPDPVVVLVVVCVPPVDDSVVCVVHYDYDYDDPPPPPPPDDDDDDDDDDDDDDDPPPPPPQWDWDWAWEWEDDPQKIKIKIKIKTKDLAPDPVVVLVVLQVSLADDLVNLVPRYDYDHDPDDQDFDWAWDWDDDPSMIIIMTMGIDMGSHPDSVVVSVVSNVPSNDDSVVNVVRVVVVVVPPPPPDDDDDPPDDDDDPPPCVVVVVVVVVVVVVVVVVVVVVVVVVVVVVVVVVVVVVVVVVVVVVVVVVVVVPD

Secondary structure (DSSP, 8-state):
-------------------EEEEEEETTEEEEEEEETTEEEEEEES---HHHHHHHHHHHH---HHHHHHHEEEEE----------------------------------EEEEEEEEETTEEEEEEEEEEEES---HHHHHHHHHHHT---HHHHHHHEEEE---SPP--EEEEEEEEETTEEEEEEEEEEEES---HHHHHHHHHHHTS--HHHHHHHHHHHHTTS-TT---------------THHHHHHHHHHHHHHHHHHHHHHHHHHHHHHHHHHHHHHHHHHHHHHHHHHHT--

Solvent-accessible surface area (backbone atoms only — not comparable to full-atom values): 18334 Å² total; per-residue (Å²): 140,81,88,81,83,82,84,82,76,84,80,79,83,78,89,53,86,62,60,45,34,44,39,41,38,48,97,53,31,24,43,39,42,35,39,51,66,94,47,78,47,78,53,75,43,88,44,72,52,64,70,59,51,41,54,54,46,22,71,73,76,68,49,56,53,70,62,49,62,79,44,52,48,79,49,76,60,78,82,80,76,75,79,82,77,84,77,92,76,82,88,81,91,76,98,74,76,96,75,78,95,71,79,78,63,86,66,53,67,74,47,75,48,34,42,32,37,44,57,90,64,27,20,35,39,39,38,39,39,37,35,48,44,82,50,73,52,65,72,59,53,51,52,48,48,55,59,67,49,47,42,52,72,66,54,48,66,72,49,55,43,82,47,80,55,93,70,84,84,62,72,43,74,50,53,48,76,53,72,56,97,51,29,21,43,37,41,40,39,43,30,40,78,39,90,42,75,50,67,67,61,52,45,54,47,49,44,57,64,26,63,65,54,72,67,60,55,51,55,36,49,56,57,56,66,68,68,76,68,84,84,76,90,75,93,83,86,90,77,82,89,85,79,85,67,71,62,66,60,60,53,53,50,55,51,51,52,52,52,52,53,53,50,51,51,52,52,55,50,54,53,49,54,52,50,52,53,51,53,54,50,52,52,54,50,53,54,52,53,50,54,51,52,55,54,54,58,74,67,62,130

Nearest PDB structures (foldseek):
  8ove-assembly1_Bp  TM=5.667E-01  e=9.041E-02  Trypanosoma brucei brucei
  8v3t-assembly1_b  TM=3.574E-01  e=9.041E-02  Clostridioides difficile
  3fzb-assembly2_E  TM=3.189E-01  e=3.361E-01  Lambdavirus lambda
  3fzb-assembly2_D  TM=3.399E-01  e=6.105E-01  Lambdavirus lambda
  8bhy-assembly1_D  TM=4.766E-01  e=5.556E+00  Homo sapiens

Sequence (301 aa):
MALSLMFSFPVAFADSDEREVEIEIEDGVSEIKIEWDDDEYEFKLATSDIDEILDITSLRTGIPVDSLRDIMKLEVKDNDDHDDERDERDEEDDDRDEHDDSNDSDVGTLEKELRVSTLGDSSEVKMEVEFVTDTVDSDVIIDEILENFLVTQEEAEDLLKIQTEDDELEEKFKVEIDSRGGISEVEVELRYVLDSTDRNEIITSIITQSQLDRDLILDAIDSQNDSDDSDSFEDNSDVITDQTFDDSELVDLRAENRALQEENQILREEVNDLREELANLNQVLMEQIRVIMDTLAALRP